Protein AF-A0AB32TSD6-F1 (afdb_monomer_lite)

Organism: Danio rerio (NCBI:txid7955)

Sequence (217 aa):
MPMDNLQPIRIKIWIPSESPALSDWEREKLMSAVGEAVSEVSSLLSVKRVKDRLLLNRDVNKYCKFIWRNSSTLNHMKCGRAHENYRFESCLGVIIPDEHLDGCSVYPNPEHPVPTVLRPRGPGVPDADFLLYVFTHNTEKCRAESSVLAYTAHCQTGSDGRPLAGTMVICRETLKKERYTYQHFVKTVIHELFHVLGFSKELLSNWKDCTVSSQSN

Structure (mmCIF, N/CA/C/O backbone):
data_AF-A0AB32TSD6-F1
#
_entry.id   AF-A0AB32TSD6-F1
#
loop_
_atom_site.group_PDB
_atom_site.id
_atom_site.type_symbol
_atom_site.label_atom_id
_atom_site.label_alt_id
_atom_site.label_comp_id
_atom_site.label_asym_id
_atom_site.label_entity_id
_atom_site.label_seq_id
_atom_site.pdbx_PDB_ins_code
_atom_site.Cartn_x
_atom_site.Cartn_y
_atom_site.Cartn_z
_atom_site.occupancy
_atom_site.B_iso_or_equiv
_atom_site.auth_seq_id
_atom_site.auth_comp_id
_atom_site.auth_asym_id
_atom_site.auth_atom_id
_atom_site.pdbx_PDB_model_num
ATOM 1 N N . MET A 1 1 ? -17.627 11.674 -17.605 1.00 53.69 1 MET A N 1
ATOM 2 C CA . MET A 1 1 ? -17.258 10.241 -17.734 1.00 53.69 1 MET A CA 1
ATOM 3 C C . MET A 1 1 ? -18.499 9.382 -17.524 1.00 53.69 1 MET A C 1
ATOM 5 O O . MET A 1 1 ? -19.230 9.697 -16.592 1.00 53.69 1 MET A O 1
ATOM 9 N N . PRO A 1 2 ? -18.756 8.329 -18.321 1.00 51.56 2 PRO A N 1
ATOM 10 C CA . PRO A 1 2 ? -19.870 7.421 -18.048 1.00 51.56 2 PRO A CA 1
ATOM 11 C C . PRO A 1 2 ? -19.587 6.663 -16.745 1.00 51.56 2 PRO A C 1
ATOM 13 O O . PRO A 1 2 ? -18.499 6.103 -16.586 1.00 51.56 2 PRO A O 1
ATOM 16 N N . MET A 1 3 ? -20.539 6.665 -15.809 1.00 59.25 3 MET A N 1
ATOM 17 C CA . MET A 1 3 ? -20.442 5.932 -14.535 1.00 59.25 3 MET A CA 1
ATOM 18 C C . MET A 1 3 ? -20.688 4.420 -14.685 1.00 59.25 3 MET A C 1
ATOM 20 O O . MET A 1 3 ? -20.597 3.691 -13.701 1.00 59.25 3 MET A O 1
ATOM 24 N N . ASP A 1 4 ? -20.920 3.934 -15.907 1.00 62.34 4 ASP A N 1
ATOM 25 C CA . ASP A 1 4 ? -21.448 2.596 -16.224 1.00 62.34 4 ASP A CA 1
ATOM 26 C C . ASP A 1 4 ? -20.525 1.402 -15.910 1.00 62.34 4 ASP A C 1
ATOM 28 O O . ASP A 1 4 ? -20.792 0.280 -16.330 1.00 62.34 4 ASP A O 1
ATOM 32 N N . ASN A 1 5 ? -19.430 1.593 -15.169 1.00 82.81 5 ASN A N 1
ATOM 33 C CA . ASN A 1 5 ? -18.577 0.482 -14.734 1.00 82.81 5 ASN A CA 1
ATOM 34 C C . ASN A 1 5 ? -17.828 0.751 -13.416 1.00 82.81 5 ASN A C 1
ATOM 36 O O . ASN A 1 5 ? -16.720 0.251 -13.205 1.00 82.81 5 ASN A O 1
ATOM 40 N N . LEU A 1 6 ? -18.381 1.606 -12.552 1.00 91.56 6 LEU A N 1
ATOM 41 C CA . LEU A 1 6 ? -17.846 1.796 -11.206 1.00 91.56 6 LEU A CA 1
ATOM 42 C C . LEU A 1 6 ? -18.440 0.747 -10.263 1.00 91.56 6 LEU A C 1
ATOM 44 O O . LEU A 1 6 ? -19.635 0.471 -10.294 1.00 91.56 6 LEU A O 1
ATOM 48 N N . GLN A 1 7 ? -17.596 0.159 -9.423 1.00 94.81 7 GLN A N 1
ATOM 49 C CA . GLN A 1 7 ? -17.996 -0.836 -8.430 1.00 94.81 7 GLN A CA 1
ATOM 50 C C . GLN A 1 7 ? -17.344 -0.518 -7.080 1.00 94.81 7 GLN A C 1
ATOM 52 O O . GLN A 1 7 ? -16.285 0.111 -7.076 1.00 94.81 7 GLN A O 1
ATOM 57 N N . PRO A 1 8 ? -17.909 -0.976 -5.948 1.00 96.75 8 PRO A N 1
ATOM 58 C CA . PRO A 1 8 ? -17.297 -0.794 -4.634 1.00 96.75 8 PRO A CA 1
ATOM 59 C C . PRO A 1 8 ? -15.828 -1.231 -4.623 1.00 96.75 8 PRO A C 1
ATOM 61 O O . PRO A 1 8 ? -15.502 -2.310 -5.151 1.00 96.75 8 PRO A O 1
ATOM 64 N N . ILE A 1 9 ? -14.966 -0.386 -4.051 1.00 97.56 9 ILE A N 1
ATOM 65 C CA . ILE A 1 9 ? -13.529 -0.646 -3.915 1.00 97.56 9 ILE A CA 1
ATOM 66 C C . ILE A 1 9 ? -13.290 -1.904 -3.082 1.00 97.56 9 ILE A C 1
ATOM 68 O O . ILE A 1 9 ? -13.934 -2.129 -2.061 1.00 97.56 9 ILE A O 1
ATOM 72 N N . ARG A 1 10 ? -12.349 -2.742 -3.517 1.00 98.06 10 ARG A N 1
ATOM 73 C CA . ARG A 1 10 ? -11.896 -3.907 -2.756 1.00 98.06 10 ARG A CA 1
ATOM 74 C C . ARG A 1 10 ? -10.585 -3.571 -2.056 1.00 98.06 10 ARG A C 1
ATOM 76 O O . ARG A 1 10 ? -9.531 -3.517 -2.690 1.00 98.06 10 ARG A O 1
ATOM 83 N N . ILE A 1 11 ? -10.647 -3.357 -0.749 1.00 98.62 11 ILE A N 1
ATOM 84 C CA . ILE A 1 11 ? -9.467 -3.106 0.082 1.00 98.62 11 ILE A CA 1
ATOM 85 C C . ILE A 1 11 ? -9.050 -4.427 0.733 1.00 98.62 11 ILE A C 1
ATOM 87 O O . ILE A 1 11 ? -9.825 -5.030 1.477 1.00 98.62 11 ILE A O 1
ATOM 91 N N . LYS A 1 12 ? -7.832 -4.898 0.451 1.00 98.12 12 LYS A N 1
ATOM 92 C CA . LYS A 1 12 ? -7.271 -6.096 1.093 1.00 98.12 12 LYS A CA 1
ATOM 93 C C . LYS A 1 12 ? -6.326 -5.694 2.215 1.00 98.12 12 LYS A C 1
ATOM 95 O O . LYS A 1 12 ? -5.385 -4.935 2.000 1.00 98.12 12 LYS A O 1
ATOM 100 N N . ILE A 1 13 ? -6.590 -6.228 3.402 1.00 97.50 13 ILE A N 1
ATOM 101 C CA . ILE A 1 13 ? -5.775 -6.023 4.597 1.00 97.50 13 ILE A CA 1
ATOM 102 C C . ILE A 1 13 ? -4.650 -7.056 4.605 1.00 97.50 13 ILE A C 1
ATOM 104 O O . ILE A 1 13 ? -4.893 -8.242 4.377 1.00 97.50 13 ILE A O 1
ATOM 108 N N . TRP A 1 14 ? -3.437 -6.615 4.918 1.00 96.25 14 TRP A N 1
ATOM 109 C CA . TRP A 1 14 ? -2.291 -7.482 5.155 1.00 96.25 14 TRP A CA 1
ATOM 110 C C . TRP A 1 14 ? -1.647 -7.145 6.494 1.00 96.25 14 TRP A C 1
ATOM 112 O O . TRP A 1 14 ? -1.279 -5.996 6.730 1.00 96.25 14 TRP A O 1
ATOM 122 N N . ILE A 1 15 ? -1.487 -8.143 7.362 1.00 93.00 15 ILE A N 1
ATOM 123 C CA . ILE A 1 15 ? -0.741 -7.988 8.613 1.00 93.00 15 ILE A CA 1
ATOM 124 C C . ILE A 1 15 ? 0.642 -8.593 8.393 1.00 93.00 15 ILE A C 1
ATOM 126 O O . ILE A 1 15 ? 0.742 -9.798 8.154 1.00 93.00 15 ILE A O 1
ATOM 130 N N . PRO A 1 16 ? 1.705 -7.782 8.441 1.00 88.44 16 PRO A N 1
ATOM 131 C CA . PRO A 1 16 ? 3.038 -8.257 8.141 1.00 88.44 16 PRO A CA 1
ATOM 132 C C . PRO A 1 16 ? 3.582 -9.111 9.295 1.00 88.44 16 PRO A C 1
ATOM 134 O O . PRO A 1 16 ? 3.247 -8.888 10.463 1.00 88.44 16 PRO A O 1
ATOM 137 N N . SER A 1 17 ? 4.413 -10.100 8.964 1.00 83.25 17 SER A N 1
ATOM 138 C CA . SER A 1 17 ? 4.943 -11.102 9.905 1.00 83.25 17 SER A CA 1
ATOM 139 C C . SER A 1 17 ? 5.818 -10.516 11.011 1.00 83.25 17 SER A C 1
ATOM 141 O O . SER A 1 17 ? 5.901 -11.076 12.098 1.00 83.25 17 SER A O 1
ATOM 143 N N . GLU A 1 18 ? 6.454 -9.379 10.743 1.00 83.12 18 GLU A N 1
ATOM 144 C CA . GLU A 1 18 ? 7.257 -8.612 11.692 1.00 83.12 18 GLU A CA 1
ATOM 145 C C . GLU A 1 18 ? 6.412 -7.889 12.750 1.00 83.12 18 GLU A C 1
ATOM 147 O O . GLU A 1 18 ? 6.965 -7.302 13.681 1.00 83.12 18 GLU A O 1
ATOM 152 N N . SER A 1 19 ? 5.079 -7.920 12.634 1.00 83.06 19 SER A N 1
ATOM 153 C CA . SER A 1 19 ? 4.196 -7.409 13.680 1.00 83.06 19 SER A CA 1
ATOM 154 C C . SER A 1 19 ? 4.436 -8.178 14.985 1.00 83.06 19 SER A C 1
ATOM 156 O O . SER A 1 19 ? 4.353 -9.409 14.992 1.00 83.06 19 SER A O 1
ATOM 158 N N . PRO A 1 20 ? 4.688 -7.483 16.109 1.00 86.12 20 PRO A N 1
ATOM 159 C CA . PRO A 1 20 ? 4.726 -8.085 17.430 1.00 86.12 20 PRO A CA 1
ATOM 160 C C . PRO A 1 20 ? 3.520 -8.987 17.688 1.00 86.12 20 PRO A C 1
ATOM 162 O O . PRO A 1 20 ? 2.392 -8.664 17.313 1.00 86.12 20 PRO A O 1
ATOM 165 N N . ALA A 1 21 ? 3.750 -10.085 18.409 1.00 88.50 21 ALA A N 1
ATOM 166 C CA . ALA A 1 21 ? 2.669 -10.954 18.845 1.00 88.50 21 ALA A CA 1
ATOM 167 C C . ALA A 1 21 ? 1.651 -10.159 19.684 1.00 88.50 21 ALA A C 1
ATOM 169 O O . ALA A 1 21 ? 1.982 -9.565 20.721 1.00 88.50 21 ALA A O 1
ATOM 170 N N . LEU A 1 22 ? 0.413 -10.148 19.197 1.00 90.88 22 LEU A N 1
ATOM 171 C CA . LEU A 1 22 ? -0.746 -9.586 19.877 1.00 90.88 22 LEU A CA 1
ATOM 172 C C . LEU A 1 22 ? -1.399 -10.659 20.743 1.00 90.88 22 LEU A C 1
ATOM 174 O O . LEU A 1 22 ? -1.463 -11.822 20.341 1.00 90.88 22 LEU A O 1
ATOM 178 N N . SER A 1 23 ? -1.908 -10.253 21.903 1.00 93.44 23 SER A N 1
ATOM 179 C CA . SER A 1 23 ? -2.854 -11.067 22.668 1.00 93.44 23 SER A CA 1
ATOM 180 C C . SER A 1 23 ? -4.134 -11.308 21.864 1.00 93.44 23 SER A C 1
ATOM 182 O O . SER A 1 23 ? -4.444 -10.555 20.936 1.00 93.44 23 SER A O 1
ATOM 184 N N . ASP A 1 24 ? -4.910 -12.324 22.242 1.00 93.69 24 ASP A N 1
ATOM 185 C CA . ASP A 1 24 ? -6.179 -12.635 21.573 1.00 93.69 24 ASP A CA 1
ATOM 186 C C . ASP A 1 24 ? -7.140 -11.442 21.595 1.00 93.69 24 ASP A C 1
ATOM 188 O O . ASP A 1 24 ? -7.741 -11.115 20.574 1.00 93.69 24 ASP A O 1
ATOM 192 N N . TRP A 1 25 ? -7.194 -10.721 22.719 1.00 92.12 25 TRP A N 1
ATOM 193 C CA . TRP A 1 25 ? -7.970 -9.488 22.850 1.00 92.12 25 TRP A CA 1
ATOM 194 C C . TRP A 1 25 ? -7.515 -8.401 21.869 1.00 92.12 25 TRP A C 1
ATOM 196 O O . TRP A 1 25 ? -8.331 -7.853 21.128 1.00 92.12 25 TRP A O 1
ATOM 206 N N . GLU A 1 26 ? -6.215 -8.082 21.845 1.00 93.81 26 GLU A N 1
ATOM 207 C CA . GLU A 1 26 ? -5.670 -7.058 20.944 1.00 93.81 26 GLU A CA 1
ATOM 208 C C . GLU A 1 26 ? -5.938 -7.424 19.480 1.00 93.81 26 GLU A C 1
ATOM 210 O O . GLU A 1 26 ? -6.347 -6.569 18.695 1.00 93.81 26 GLU A O 1
ATOM 215 N N . ARG A 1 27 ? -5.759 -8.702 19.121 1.00 93.56 27 ARG A N 1
ATOM 216 C CA . ARG A 1 27 ? -6.014 -9.219 17.774 1.00 93.56 27 ARG A CA 1
ATOM 217 C C . ARG A 1 27 ? -7.491 -9.120 17.402 1.00 93.56 27 ARG A C 1
ATOM 219 O O . ARG A 1 27 ? -7.798 -8.631 16.320 1.00 93.56 27 ARG A O 1
ATOM 226 N N . GLU A 1 28 ? -8.397 -9.556 18.272 1.00 94.12 28 GLU A N 1
ATOM 227 C CA . GLU A 1 28 ? -9.844 -9.497 18.035 1.00 94.12 28 GLU A CA 1
ATOM 228 C C . GLU A 1 28 ? -10.303 -8.051 17.815 1.00 94.12 28 GLU A C 1
ATOM 230 O O . GLU A 1 28 ? -11.005 -7.759 16.843 1.00 94.12 28 GLU A O 1
ATOM 235 N N . LYS A 1 29 ? -9.869 -7.126 18.679 1.00 94.25 29 LYS A N 1
ATOM 236 C CA . LYS A 1 29 ? -10.245 -5.708 18.593 1.00 94.25 29 LYS A CA 1
ATOM 237 C C . LYS A 1 29 ? -9.642 -5.001 17.394 1.00 94.25 29 LYS A C 1
ATOM 239 O O . LYS A 1 29 ? -10.336 -4.197 16.770 1.00 94.25 29 LYS A O 1
ATOM 244 N N . LEU A 1 30 ? -8.401 -5.328 17.044 1.00 95.00 30 LEU A N 1
ATOM 245 C CA . LEU A 1 30 ? -7.773 -4.850 15.821 1.00 95.00 30 LEU A CA 1
ATOM 246 C C . LEU A 1 30 ? -8.555 -5.315 14.589 1.00 95.00 30 LEU A C 1
ATOM 248 O O . LEU A 1 30 ? -8.990 -4.490 13.791 1.00 95.00 30 LEU A O 1
ATOM 252 N N . MET A 1 31 ? -8.759 -6.626 14.450 1.00 95.75 31 MET A N 1
ATOM 253 C CA . MET A 1 31 ? -9.381 -7.206 13.258 1.00 95.75 31 MET A CA 1
ATOM 254 C C . MET A 1 31 ? -10.834 -6.769 13.088 1.00 95.75 31 MET A C 1
ATOM 256 O O . MET A 1 31 ? -11.240 -6.468 11.968 1.00 95.75 31 MET A O 1
ATOM 260 N N . SER A 1 32 ? -11.596 -6.688 14.181 1.00 96.88 32 SER A N 1
ATOM 261 C CA . SER A 1 32 ? -12.999 -6.262 14.134 1.00 96.88 32 SER A CA 1
ATOM 262 C C . SER A 1 32 ? -13.120 -4.809 13.677 1.00 96.88 32 SER A C 1
ATOM 264 O O . SER A 1 32 ? -13.824 -4.525 12.713 1.00 96.88 32 SER A O 1
ATOM 266 N N . ALA A 1 33 ? -12.367 -3.897 14.299 1.00 97.38 33 ALA A N 1
ATOM 267 C CA . ALA A 1 33 ? -12.465 -2.478 13.977 1.00 97.38 33 ALA A CA 1
ATOM 268 C C . ALA A 1 33 ? -11.895 -2.137 12.593 1.00 97.38 33 ALA A C 1
ATOM 270 O O . ALA A 1 33 ? -12.474 -1.321 11.879 1.00 97.38 33 ALA A O 1
ATOM 271 N N . VAL A 1 34 ? -10.785 -2.767 12.187 1.00 97.94 34 VAL A N 1
ATOM 272 C CA . VAL A 1 34 ? -10.233 -2.578 10.836 1.00 97.94 34 VAL A CA 1
ATOM 273 C C . VAL A 1 34 ? -11.171 -3.162 9.783 1.00 97.94 34 VAL A C 1
ATOM 275 O O . VAL A 1 34 ? -11.374 -2.538 8.745 1.00 97.94 34 VAL A O 1
ATOM 278 N N . GLY A 1 35 ? -11.777 -4.322 10.051 1.00 98.31 35 GLY A N 1
ATOM 279 C CA . GLY A 1 35 ? -12.780 -4.922 9.174 1.00 98.31 35 GLY A CA 1
ATOM 280 C C . GLY A 1 35 ? -14.010 -4.030 8.988 1.00 98.31 35 GLY A C 1
ATOM 281 O O . GLY A 1 35 ? -14.424 -3.806 7.851 1.00 98.31 35 GLY A O 1
ATOM 282 N N . GLU A 1 36 ? -14.549 -3.472 10.076 1.00 98.56 36 GLU A N 1
ATOM 283 C CA . GLU A 1 36 ? -15.675 -2.528 10.041 1.00 98.56 36 GLU A CA 1
ATOM 284 C C . GLU A 1 36 ? -15.322 -1.264 9.253 1.00 98.56 36 GLU A C 1
ATOM 286 O O . GLU A 1 36 ? -16.010 -0.933 8.290 1.00 98.56 36 GLU A O 1
ATOM 291 N N . ALA A 1 37 ? -14.193 -0.624 9.571 1.00 98.56 37 ALA A N 1
ATOM 292 C CA . ALA A 1 37 ? -13.726 0.571 8.871 1.00 98.56 37 ALA A CA 1
ATOM 293 C C . ALA A 1 37 ? -13.533 0.337 7.364 1.00 98.56 37 ALA A C 1
ATOM 295 O O . ALA A 1 37 ? -13.955 1.150 6.539 1.00 98.56 37 ALA A O 1
ATOM 296 N N . VAL A 1 38 ? -12.915 -0.788 6.988 1.00 98.56 38 VAL A N 1
ATOM 297 C CA . VAL A 1 38 ? -12.741 -1.167 5.581 1.00 98.56 38 VAL A CA 1
ATOM 298 C C . VAL A 1 38 ? -14.088 -1.405 4.908 1.00 98.56 38 VAL A C 1
ATOM 300 O O . VAL A 1 38 ? -14.271 -0.959 3.776 1.00 98.56 38 VAL A O 1
ATOM 303 N N . SER A 1 39 ? -15.033 -2.067 5.577 1.00 98.44 39 SER A N 1
ATOM 304 C CA . SER A 1 39 ? -16.380 -2.294 5.047 1.00 98.44 39 SER A CA 1
ATOM 305 C C . SER A 1 39 ? -17.122 -0.977 4.807 1.00 98.44 39 SER A C 1
ATOM 307 O O . SER A 1 39 ? -17.671 -0.773 3.723 1.00 98.44 39 SER A O 1
ATOM 309 N N . GLU A 1 40 ? -17.095 -0.060 5.778 1.00 98.38 40 GLU A N 1
ATOM 310 C CA . GLU A 1 40 ? -17.718 1.260 5.658 1.00 98.38 40 GLU A CA 1
ATOM 311 C C . GLU A 1 40 ? -17.124 2.045 4.489 1.00 98.38 40 GLU A C 1
ATOM 313 O O . GLU A 1 40 ? -17.850 2.432 3.574 1.00 98.38 40 GLU A O 1
ATOM 318 N N . VAL A 1 41 ? -15.799 2.208 4.440 1.00 98.38 41 VAL A N 1
ATOM 319 C CA . VAL A 1 41 ? -15.137 2.954 3.358 1.00 98.38 41 VAL A CA 1
ATOM 320 C C . VAL A 1 41 ? -15.360 2.294 1.995 1.00 98.38 41 VAL A C 1
ATOM 322 O O . VAL A 1 41 ? -15.593 2.991 1.005 1.00 98.38 41 VAL A O 1
ATOM 325 N N . SER A 1 42 ? -15.365 0.959 1.934 1.00 98.12 42 SER A N 1
ATOM 326 C CA . SER A 1 42 ? -15.629 0.230 0.688 1.00 98.12 42 SER A CA 1
ATOM 327 C C . SER A 1 42 ? -17.043 0.467 0.156 1.00 98.12 42 SER A C 1
ATOM 329 O O . SER A 1 42 ? -17.240 0.487 -1.057 1.00 98.12 42 SER A O 1
ATOM 331 N N . SER A 1 43 ? -18.019 0.693 1.043 1.00 97.31 43 SER A N 1
ATOM 332 C CA . SER A 1 43 ? -19.394 1.041 0.661 1.00 97.31 43 SER A CA 1
ATOM 333 C C . SER A 1 43 ? -19.541 2.477 0.142 1.00 97.31 43 SER A C 1
ATOM 335 O O . SER A 1 43 ? -20.441 2.755 -0.649 1.00 97.31 43 SER A O 1
ATOM 337 N N . LEU A 1 44 ? -18.641 3.379 0.548 1.00 96.69 44 LEU A N 1
ATOM 338 C CA . LEU A 1 44 ? -18.677 4.798 0.185 1.00 96.69 44 LEU A CA 1
ATOM 339 C C . LEU A 1 44 ? -17.985 5.092 -1.151 1.00 96.69 44 LEU A C 1
ATOM 341 O O . LEU A 1 44 ? -18.348 6.047 -1.837 1.00 96.69 44 LEU A O 1
ATOM 345 N N . LEU A 1 45 ? -16.971 4.304 -1.520 1.00 95.00 45 LEU A N 1
ATOM 346 C CA . LEU A 1 45 ? -16.106 4.592 -2.663 1.00 95.00 45 LEU A CA 1
ATOM 347 C C . LEU A 1 45 ? -16.295 3.578 -3.791 1.00 95.00 45 LEU A C 1
ATOM 349 O O . LEU A 1 45 ? -16.035 2.385 -3.639 1.00 95.00 45 LEU A O 1
ATOM 353 N N . SER A 1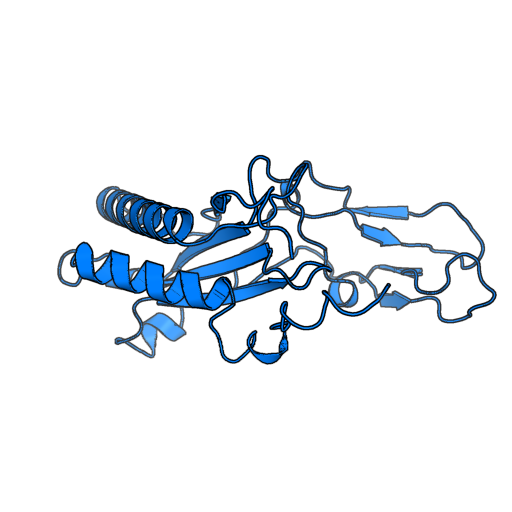 46 ? -16.675 4.078 -4.968 1.00 94.31 46 SER A N 1
ATOM 354 C CA . SER A 1 46 ? -16.768 3.277 -6.190 1.00 94.31 46 SER A CA 1
ATOM 355 C C . SER A 1 46 ? -15.607 3.565 -7.141 1.00 94.31 46 SER A C 1
ATOM 357 O O . SER A 1 46 ? -15.202 4.709 -7.346 1.00 94.31 46 SER A O 1
ATOM 359 N N . VAL A 1 47 ? -15.054 2.511 -7.733 1.00 93.19 47 VAL A N 1
ATOM 360 C CA . VAL A 1 47 ? -13.822 2.539 -8.521 1.00 93.19 47 VAL A CA 1
ATOM 361 C C . VAL A 1 47 ? -13.965 1.745 -9.812 1.00 93.19 47 VAL A C 1
ATOM 363 O O . VAL A 1 47 ? -14.777 0.827 -9.913 1.00 93.19 47 VAL A O 1
ATOM 366 N N . LYS A 1 48 ? -13.118 2.059 -10.797 1.00 91.69 48 LYS A N 1
ATOM 367 C CA . LYS A 1 48 ? -12.838 1.123 -11.887 1.00 91.69 48 LYS A CA 1
ATOM 368 C C . LYS A 1 48 ? -11.947 0.035 -11.307 1.00 91.69 48 LYS A C 1
ATOM 370 O O . LYS A 1 48 ? -10.803 0.323 -10.959 1.00 91.69 48 LYS A O 1
ATOM 375 N N . ARG A 1 49 ? -12.491 -1.169 -11.152 1.00 93.56 49 ARG A N 1
ATOM 376 C CA . ARG A 1 49 ? -11.758 -2.274 -10.534 1.00 93.56 49 ARG A CA 1
ATOM 377 C C . ARG A 1 49 ? -10.526 -2.663 -11.339 1.00 93.56 49 ARG A C 1
ATOM 379 O O . ARG A 1 49 ? -10.523 -2.614 -12.571 1.00 93.56 49 ARG A O 1
ATOM 386 N N . VAL A 1 50 ? -9.505 -3.109 -10.620 1.00 92.88 50 VAL A N 1
ATOM 387 C CA . VAL A 1 50 ? -8.363 -3.820 -11.190 1.00 92.88 50 VAL A CA 1
ATOM 388 C C . VAL A 1 50 ? -8.893 -5.097 -11.845 1.00 92.88 50 VAL A C 1
ATOM 390 O O . VAL A 1 50 ? -9.589 -5.884 -11.198 1.00 92.88 50 VAL A O 1
ATOM 393 N N . LYS A 1 51 ? -8.615 -5.260 -13.146 1.00 86.56 51 LYS A N 1
ATOM 394 C CA . LYS A 1 51 ? -9.150 -6.364 -13.963 1.00 86.56 51 LYS A CA 1
ATOM 395 C C . LYS A 1 51 ? -8.559 -7.722 -13.587 1.00 86.56 51 LYS A C 1
ATOM 397 O O . LYS A 1 51 ? -9.296 -8.698 -13.538 1.00 86.56 51 LYS A O 1
ATOM 402 N N . ASP A 1 52 ? -7.258 -7.756 -13.313 1.00 89.12 52 ASP A N 1
ATOM 403 C CA . ASP A 1 52 ? -6.527 -8.978 -12.985 1.00 89.12 52 ASP A CA 1
ATOM 404 C C . ASP A 1 52 ? -6.185 -9.010 -11.488 1.00 89.12 52 ASP A C 1
ATOM 406 O O . ASP A 1 52 ? -7.036 -8.812 -10.620 1.00 89.12 52 ASP A O 1
ATOM 410 N N . ARG A 1 53 ? -4.913 -9.252 -11.176 1.00 96.25 53 ARG A N 1
ATOM 411 C CA . ARG A 1 53 ? -4.365 -9.235 -9.828 1.00 96.25 53 ARG A CA 1
ATOM 412 C C . ARG A 1 53 ? -3.587 -7.950 -9.618 1.00 96.25 53 ARG A C 1
ATOM 414 O O . ARG A 1 53 ? -2.802 -7.550 -10.479 1.00 96.25 53 ARG A O 1
ATOM 421 N N . LEU A 1 54 ? -3.791 -7.322 -8.468 1.00 97.50 54 LEU A N 1
ATOM 422 C CA . LEU A 1 54 ? -3.067 -6.118 -8.101 1.00 97.50 54 LEU A CA 1
ATOM 423 C C . LEU A 1 54 ? -1.607 -6.464 -7.806 1.00 97.50 54 LEU A C 1
ATOM 425 O O . LEU A 1 54 ? -1.316 -7.343 -6.993 1.00 97.50 54 LEU A O 1
ATOM 429 N N . LEU A 1 55 ? -0.702 -5.757 -8.475 1.00 97.50 55 LEU A N 1
ATOM 430 C CA . LEU A 1 55 ? 0.738 -5.830 -8.274 1.00 97.50 55 LEU A CA 1
ATOM 431 C C . LEU A 1 55 ? 1.278 -4.428 -8.032 1.00 97.50 55 LEU A C 1
ATOM 433 O O . LEU A 1 55 ? 0.859 -3.465 -8.674 1.00 97.50 55 LEU A O 1
ATOM 437 N N . LEU A 1 56 ? 2.215 -4.337 -7.101 1.00 97.94 56 LEU A N 1
ATOM 438 C CA . LEU A 1 56 ? 2.946 -3.126 -6.781 1.00 97.94 56 LEU A CA 1
ATOM 439 C C . LEU A 1 56 ? 4.281 -3.135 -7.525 1.00 97.94 56 LEU A C 1
ATOM 441 O O . LEU A 1 56 ? 4.960 -4.153 -7.612 1.00 97.94 56 LEU A O 1
ATOM 445 N N . ASN A 1 57 ? 4.692 -1.991 -8.049 1.00 97.00 57 ASN A N 1
ATOM 446 C CA . ASN A 1 57 ? 5.988 -1.850 -8.698 1.00 97.00 57 ASN A CA 1
ATOM 447 C C . ASN A 1 57 ? 7.126 -1.857 -7.673 1.00 97.00 57 ASN A C 1
ATOM 449 O O . ASN A 1 57 ? 6.972 -1.353 -6.557 1.00 97.00 57 ASN A O 1
ATOM 453 N N . ARG A 1 58 ? 8.285 -2.369 -8.093 1.00 97.19 58 ARG A N 1
ATOM 454 C CA . ARG A 1 58 ? 9.563 -2.189 -7.392 1.00 97.19 58 ARG A CA 1
ATOM 455 C C . ARG A 1 58 ? 10.144 -0.818 -7.715 1.00 97.19 58 ARG A C 1
ATOM 457 O O . ARG A 1 58 ? 10.014 -0.341 -8.843 1.00 97.19 58 ARG A O 1
ATOM 464 N N . ASP A 1 59 ? 10.813 -0.198 -6.752 1.00 95.00 59 ASP A N 1
ATOM 465 C CA . ASP A 1 59 ? 11.389 1.131 -6.944 1.00 95.00 59 ASP A CA 1
ATOM 466 C C . ASP A 1 59 ? 12.689 1.032 -7.750 1.00 95.00 59 ASP A C 1
ATOM 468 O O . ASP A 1 59 ? 13.715 0.535 -7.268 1.00 95.00 59 ASP A O 1
ATOM 472 N N . VAL A 1 60 ? 12.656 1.530 -8.989 1.00 94.75 60 VAL A N 1
ATOM 473 C CA . VAL A 1 60 ? 13.818 1.544 -9.888 1.00 94.75 60 VAL A CA 1
ATOM 474 C C . VAL A 1 60 ? 15.015 2.261 -9.279 1.00 94.75 60 VAL A C 1
ATOM 476 O O . VAL A 1 60 ? 16.144 1.838 -9.509 1.00 94.75 60 VAL A O 1
ATOM 479 N N . ASN A 1 61 ? 14.798 3.276 -8.443 1.00 94.19 61 ASN A N 1
ATOM 480 C CA . ASN A 1 61 ? 15.887 4.004 -7.801 1.00 94.19 61 ASN A CA 1
ATOM 481 C C . ASN A 1 61 ? 16.557 3.183 -6.693 1.00 94.19 61 ASN A C 1
ATOM 483 O O . ASN A 1 61 ? 17.718 3.424 -6.373 1.00 94.19 61 ASN A O 1
ATOM 487 N N . LYS A 1 62 ? 15.859 2.189 -6.126 1.00 95.25 62 LYS A N 1
ATOM 488 C CA . LYS A 1 62 ? 16.433 1.268 -5.136 1.00 95.25 62 LYS A CA 1
ATOM 489 C C . LYS A 1 62 ? 17.164 0.102 -5.785 1.00 95.25 62 LYS A C 1
ATOM 491 O O . LYS A 1 62 ? 18.239 -0.272 -5.317 1.00 95.25 62 LYS A O 1
ATOM 496 N N . TYR A 1 63 ? 16.585 -0.513 -6.821 1.00 96.31 63 TYR A N 1
ATOM 497 C CA . TYR A 1 63 ? 17.169 -1.723 -7.409 1.00 96.31 63 TYR A CA 1
ATOM 498 C C . TYR A 1 63 ? 18.152 -1.449 -8.546 1.00 96.31 63 TYR A C 1
ATOM 500 O O . TYR A 1 63 ? 18.959 -2.327 -8.857 1.00 96.31 63 TYR A O 1
ATOM 508 N N . CYS A 1 64 ? 18.104 -0.277 -9.182 1.00 96.94 64 CYS A N 1
ATOM 509 C CA . CYS A 1 64 ? 18.929 0.031 -10.341 1.00 96.94 64 CYS A CA 1
ATOM 510 C C . CYS A 1 64 ? 20.101 0.956 -10.005 1.00 96.94 64 CYS A C 1
ATOM 512 O O . CYS A 1 64 ? 19.918 2.081 -9.559 1.00 96.94 64 CYS A O 1
ATOM 514 N N . LYS A 1 65 ? 21.323 0.507 -10.300 1.00 96.00 65 LYS A N 1
ATOM 515 C CA . LYS A 1 65 ? 22.555 1.293 -10.131 1.00 96.00 65 LYS A CA 1
ATOM 516 C C . LYS A 1 65 ? 22.825 2.227 -11.311 1.00 96.00 65 LYS A C 1
ATOM 518 O O . LYS A 1 65 ? 23.435 3.275 -11.140 1.00 96.00 65 LYS A O 1
ATOM 523 N N . PHE A 1 66 ? 22.430 1.826 -12.517 1.00 94.44 66 PHE A N 1
ATOM 524 C CA . PHE A 1 66 ? 22.705 2.576 -13.742 1.00 94.44 66 PHE A CA 1
ATOM 525 C C . PHE A 1 66 ? 21.639 2.305 -14.803 1.00 94.44 66 PHE A C 1
ATOM 527 O O . PHE A 1 66 ? 21.278 1.151 -15.024 1.00 94.44 66 PHE A O 1
ATOM 534 N N . ILE A 1 67 ? 21.190 3.358 -15.488 1.00 95.69 67 ILE A N 1
ATOM 535 C CA . ILE A 1 67 ? 20.196 3.314 -16.569 1.00 95.69 67 ILE A CA 1
ATOM 536 C C . ILE A 1 67 ? 20.877 3.681 -17.890 1.00 95.69 67 ILE A C 1
ATOM 538 O O . ILE A 1 67 ? 21.610 4.669 -17.948 1.00 95.69 67 ILE A O 1
ATOM 542 N N . TRP A 1 68 ? 20.592 2.942 -18.963 1.00 95.94 68 TRP A N 1
ATOM 543 C CA . TRP A 1 68 ? 21.062 3.283 -20.308 1.00 95.94 68 TRP A CA 1
ATOM 544 C C . TRP A 1 68 ? 20.390 4.565 -20.818 1.00 95.94 68 TRP A C 1
ATOM 546 O O . TRP A 1 68 ? 19.171 4.620 -20.963 1.00 95.94 68 TRP A O 1
ATOM 556 N N . ARG A 1 69 ? 21.180 5.608 -21.101 1.00 95.50 69 ARG A N 1
ATOM 557 C CA . ARG A 1 69 ? 20.673 6.933 -21.521 1.00 95.50 69 ARG A CA 1
ATOM 558 C C . ARG A 1 69 ? 20.801 7.227 -23.014 1.00 95.50 69 ARG A C 1
ATOM 560 O O . ARG A 1 69 ? 20.241 8.209 -23.477 1.00 95.50 69 ARG A O 1
ATOM 567 N N . ASN A 1 70 ? 21.532 6.407 -23.764 1.00 95.12 70 ASN A N 1
ATOM 568 C CA . ASN A 1 70 ? 21.675 6.604 -25.201 1.00 95.12 70 ASN A CA 1
ATOM 569 C C . ASN A 1 70 ? 20.395 6.143 -25.916 1.00 95.12 70 ASN A C 1
ATOM 571 O O . ASN A 1 70 ? 20.080 4.951 -25.915 1.00 95.12 70 ASN A O 1
ATOM 575 N N . SER A 1 71 ? 19.683 7.092 -26.525 1.00 96.19 71 SER A N 1
ATOM 576 C CA . SER A 1 71 ? 18.416 6.878 -27.231 1.00 96.19 71 SER A CA 1
ATOM 577 C C . SER A 1 71 ? 18.525 5.979 -28.457 1.00 96.19 71 SER A C 1
ATOM 579 O O . SER A 1 71 ? 17.514 5.440 -28.892 1.00 96.19 71 SER A O 1
ATOM 581 N N . SER A 1 72 ? 19.728 5.809 -29.009 1.00 96.06 72 SER A N 1
ATOM 582 C CA . SER A 1 72 ? 19.971 4.946 -30.167 1.00 96.06 72 SER A CA 1
ATOM 583 C C . SER A 1 72 ? 20.118 3.465 -29.799 1.00 96.06 72 SER A C 1
ATOM 585 O O . SER A 1 72 ? 20.155 2.634 -30.698 1.00 96.06 72 SER A O 1
ATOM 587 N N . THR A 1 73 ? 20.225 3.134 -28.506 1.00 94.44 73 THR A N 1
ATOM 588 C CA . THR A 1 73 ? 20.437 1.754 -28.032 1.00 94.44 73 THR A CA 1
ATOM 589 C C . THR A 1 73 ? 19.114 1.034 -27.802 1.00 94.44 73 THR A C 1
ATOM 591 O O . THR A 1 73 ? 18.148 1.641 -27.326 1.00 94.44 73 THR A O 1
ATOM 594 N N . LEU A 1 74 ? 19.072 -0.278 -28.055 1.00 95.69 74 LEU A N 1
ATOM 595 C CA . LEU A 1 74 ? 17.868 -1.094 -27.836 1.00 95.69 74 LEU A CA 1
ATOM 596 C C . LEU A 1 74 ? 17.324 -0.998 -26.397 1.00 95.69 74 LEU A C 1
ATOM 598 O O . LEU A 1 74 ? 16.114 -1.060 -26.161 1.00 95.69 74 LEU A O 1
ATOM 602 N N . ASN A 1 75 ? 18.216 -0.865 -25.417 1.00 96.00 75 ASN A N 1
ATOM 603 C CA . ASN A 1 75 ? 17.868 -0.841 -24.000 1.00 96.00 75 ASN A CA 1
ATOM 604 C C . ASN A 1 75 ? 17.801 0.568 -23.400 1.00 96.00 75 ASN A C 1
ATOM 606 O O . ASN A 1 75 ? 17.912 0.706 -22.181 1.00 96.00 75 ASN A O 1
ATOM 610 N N . HIS A 1 76 ? 17.569 1.599 -24.217 1.00 96.06 76 HIS A N 1
ATOM 611 C CA . HIS A 1 76 ? 17.312 2.961 -23.749 1.00 96.06 76 HIS A CA 1
ATOM 612 C C . HIS A 1 76 ? 16.263 3.000 -22.618 1.00 96.06 76 HIS A C 1
ATOM 614 O O . HIS A 1 76 ? 15.219 2.353 -22.689 1.00 96.06 76 HIS A O 1
ATOM 620 N N . MET A 1 77 ? 16.562 3.750 -21.552 1.00 95.31 77 MET A N 1
ATOM 621 C CA . MET A 1 77 ? 15.770 3.885 -20.319 1.00 95.31 77 MET A CA 1
ATOM 622 C C . MET A 1 77 ? 15.588 2.605 -19.495 1.00 95.31 77 MET A C 1
ATOM 624 O O . MET A 1 77 ? 14.896 2.625 -18.476 1.00 95.31 77 MET A O 1
ATOM 628 N N . LYS A 1 78 ? 16.257 1.505 -19.855 1.00 95.69 78 LYS A N 1
ATOM 629 C CA . LYS A 1 78 ? 16.251 0.279 -19.057 1.00 95.69 78 LYS A CA 1
ATOM 630 C C . LYS A 1 78 ? 17.410 0.248 -18.070 1.00 95.69 78 LYS A C 1
ATOM 632 O O . LYS A 1 78 ? 18.473 0.838 -18.285 1.00 95.69 78 LYS A O 1
ATOM 637 N N . CYS A 1 79 ? 17.208 -0.483 -16.978 1.00 96.75 79 CYS A N 1
ATOM 638 C CA . CYS A 1 79 ? 18.244 -0.677 -15.979 1.00 96.75 79 CYS A CA 1
ATOM 639 C C . CYS A 1 79 ? 19.388 -1.523 -16.543 1.00 96.75 79 CYS A C 1
ATOM 641 O O . CYS A 1 79 ? 19.165 -2.670 -16.908 1.00 96.75 79 CYS A O 1
ATOM 643 N N . GLY A 1 80 ? 20.607 -0.994 -16.593 1.00 96.25 80 GLY A N 1
ATOM 644 C CA . GLY A 1 80 ? 21.782 -1.716 -17.079 1.00 96.25 80 GLY A CA 1
ATOM 645 C C . GLY A 1 80 ? 22.467 -2.573 -16.016 1.00 96.25 80 GLY A C 1
ATOM 646 O O . GLY A 1 80 ? 23.045 -3.612 -16.326 1.00 96.25 80 GLY A O 1
ATOM 647 N N . ARG A 1 81 ? 22.397 -2.163 -14.744 1.00 95.56 81 ARG A N 1
ATOM 648 C CA . ARG A 1 81 ? 23.069 -2.860 -13.639 1.00 95.56 81 ARG A CA 1
ATOM 649 C C . ARG A 1 81 ? 22.274 -2.760 -12.346 1.00 95.56 81 ARG A C 1
ATOM 651 O O . ARG A 1 81 ? 21.803 -1.680 -11.997 1.00 95.56 81 ARG A O 1
ATOM 658 N N . ALA A 1 82 ? 22.188 -3.870 -11.620 1.00 95.94 82 ALA A N 1
ATOM 659 C CA . ALA A 1 82 ? 21.519 -3.925 -10.327 1.00 95.94 82 ALA A CA 1
ATOM 660 C C . ALA A 1 82 ? 22.337 -3.208 -9.242 1.00 95.94 82 ALA A C 1
ATOM 662 O O . ALA A 1 82 ? 23.569 -3.166 -9.292 1.00 95.94 82 ALA A O 1
ATOM 663 N N . HIS A 1 83 ? 21.647 -2.672 -8.243 1.00 95.94 83 HIS A N 1
ATOM 664 C CA . HIS A 1 83 ? 22.248 -2.198 -7.008 1.00 95.94 83 HIS A CA 1
ATOM 665 C C . HIS A 1 83 ? 22.510 -3.387 -6.073 1.00 95.94 83 HIS A C 1
ATOM 667 O O . HIS A 1 83 ? 21.595 -4.137 -5.733 1.00 95.94 83 HIS A O 1
ATOM 673 N N . GLU A 1 84 ? 23.755 -3.558 -5.626 1.00 92.81 84 GLU A N 1
ATOM 674 C CA . GLU A 1 84 ? 24.191 -4.730 -4.844 1.00 92.81 84 GLU A CA 1
ATOM 675 C C . GLU A 1 84 ? 23.489 -4.854 -3.485 1.00 92.81 84 GLU A C 1
ATOM 677 O O . GLU A 1 84 ? 23.373 -5.956 -2.950 1.00 92.81 84 GLU A O 1
ATOM 682 N N . ASN A 1 85 ? 22.962 -3.747 -2.950 1.00 92.69 85 ASN A N 1
ATOM 683 C CA . ASN A 1 85 ? 22.247 -3.702 -1.668 1.00 92.69 85 ASN A CA 1
ATOM 684 C C . ASN A 1 85 ? 20.720 -3.792 -1.801 1.00 92.69 85 ASN A C 1
ATOM 686 O O . ASN A 1 85 ? 20.023 -3.664 -0.800 1.00 92.69 85 ASN A O 1
ATOM 690 N N . TYR A 1 86 ? 20.178 -4.008 -3.002 1.00 95.44 86 TYR A N 1
ATOM 691 C CA . TYR A 1 86 ? 18.738 -4.210 -3.146 1.00 95.44 86 TYR A CA 1
ATOM 692 C C . TYR A 1 86 ? 18.314 -5.528 -2.485 1.00 95.44 86 TYR A C 1
ATOM 694 O O . TYR A 1 86 ? 18.877 -6.590 -2.776 1.00 95.44 86 TYR A O 1
ATOM 702 N N . ARG A 1 87 ? 17.356 -5.468 -1.555 1.00 93.69 87 ARG A N 1
ATOM 703 C CA . ARG A 1 87 ? 16.901 -6.636 -0.781 1.00 93.69 87 ARG A CA 1
ATOM 704 C C . ARG A 1 87 ? 15.397 -6.832 -0.888 1.00 93.69 87 ARG A C 1
ATOM 706 O O . ARG A 1 87 ? 14.979 -7.897 -1.329 1.00 93.69 87 ARG A O 1
ATOM 713 N N . PHE A 1 88 ? 14.633 -5.808 -0.532 1.00 95.06 88 PHE A N 1
ATOM 714 C CA . PHE A 1 88 ? 13.177 -5.831 -0.450 1.00 95.06 88 PHE A CA 1
ATOM 715 C C . PHE A 1 88 ? 12.604 -4.435 -0.708 1.00 95.06 88 PHE A C 1
ATOM 717 O O . PHE A 1 88 ? 13.319 -3.433 -0.610 1.00 95.06 88 PHE A O 1
ATOM 724 N N . GLU A 1 89 ? 11.307 -4.372 -1.002 1.00 96.88 89 GLU A N 1
ATOM 725 C CA . GLU A 1 89 ? 10.554 -3.125 -0.905 1.00 96.88 89 GLU A CA 1
ATOM 726 C C . GLU A 1 89 ? 9.990 -2.959 0.499 1.00 96.88 89 GLU A C 1
ATOM 728 O O . GLU A 1 89 ? 9.622 -3.928 1.162 1.00 96.88 89 GLU A O 1
ATOM 733 N N . SER A 1 90 ? 9.919 -1.715 0.953 1.00 95.94 90 SER A N 1
ATOM 734 C CA . SER A 1 90 ? 9.322 -1.387 2.236 1.00 95.94 90 SER A CA 1
ATOM 735 C C . SER A 1 90 ? 8.606 -0.049 2.191 1.00 95.94 90 SER A C 1
ATOM 737 O O . SER A 1 90 ? 8.958 0.838 1.405 1.00 95.94 90 SER A O 1
ATOM 739 N N . CYS A 1 91 ? 7.599 0.080 3.049 1.00 95.75 91 CYS A N 1
ATOM 740 C CA . CYS A 1 91 ? 6.809 1.287 3.225 1.00 95.75 91 CYS A CA 1
ATOM 741 C C . CYS A 1 91 ? 6.467 1.460 4.706 1.00 95.75 91 CYS A C 1
ATOM 743 O O . CYS A 1 91 ? 5.824 0.600 5.308 1.00 95.75 91 CYS A O 1
ATOM 745 N N . LEU A 1 92 ? 6.927 2.567 5.296 1.00 93.56 92 LEU A N 1
ATOM 746 C CA . LEU A 1 92 ? 6.759 2.879 6.722 1.00 93.56 92 LEU A CA 1
ATOM 747 C C . LEU A 1 92 ? 7.226 1.744 7.657 1.00 93.56 92 LEU A C 1
ATOM 749 O O . LEU A 1 92 ? 6.580 1.422 8.649 1.00 93.56 92 LEU A O 1
ATOM 753 N N . GLY A 1 93 ? 8.358 1.120 7.317 1.00 88.81 93 GLY A N 1
ATOM 754 C CA . GLY A 1 93 ? 8.964 0.035 8.096 1.00 88.81 93 GLY A CA 1
ATOM 755 C C . GLY A 1 93 ? 8.384 -1.358 7.838 1.00 88.81 93 GLY A C 1
ATOM 756 O O . GLY A 1 93 ? 8.992 -2.327 8.274 1.00 88.81 93 GLY A O 1
ATOM 757 N N . VAL A 1 94 ? 7.280 -1.470 7.094 1.00 93.69 94 VAL A N 1
ATOM 758 C CA . VAL A 1 94 ? 6.710 -2.761 6.685 1.00 93.69 94 VAL A CA 1
ATOM 759 C C . VAL A 1 94 ? 7.398 -3.260 5.426 1.00 93.69 94 VAL A C 1
ATOM 761 O O . VAL A 1 94 ? 7.512 -2.508 4.455 1.00 93.69 94 VAL A O 1
ATOM 764 N N . ILE A 1 95 ? 7.828 -4.520 5.431 1.00 95.81 95 ILE A N 1
ATOM 765 C CA . ILE A 1 95 ? 8.349 -5.204 4.249 1.00 95.81 95 ILE A CA 1
ATOM 766 C C . ILE A 1 95 ? 7.169 -5.632 3.376 1.00 95.81 95 ILE A C 1
ATOM 768 O O . ILE A 1 95 ? 6.243 -6.306 3.825 1.00 95.81 95 ILE A O 1
ATOM 772 N N . ILE A 1 96 ? 7.202 -5.237 2.105 1.00 97.06 96 ILE A N 1
ATOM 773 C CA . ILE A 1 96 ? 6.185 -5.632 1.131 1.00 97.06 96 ILE A CA 1
ATOM 774 C C . ILE A 1 96 ? 6.535 -7.039 0.620 1.00 97.06 96 ILE A C 1
ATOM 776 O O . ILE A 1 96 ? 7.649 -7.216 0.118 1.00 97.06 96 ILE A O 1
ATOM 780 N N . PRO A 1 97 ? 5.619 -8.023 0.711 1.00 97.12 97 PRO A N 1
ATOM 781 C CA . PRO A 1 97 ? 5.867 -9.375 0.216 1.00 97.12 97 PRO A CA 1
ATOM 782 C C . PRO A 1 97 ? 6.219 -9.386 -1.274 1.00 97.12 97 PRO A C 1
ATOM 784 O O . PRO A 1 97 ? 5.585 -8.691 -2.075 1.00 97.12 97 PRO A O 1
ATOM 787 N N . ASP A 1 98 ? 7.194 -10.211 -1.663 1.00 97.31 98 ASP A N 1
ATOM 788 C CA . ASP A 1 98 ? 7.587 -10.371 -3.069 1.00 97.31 98 ASP A CA 1
ATOM 789 C C . ASP A 1 98 ? 6.415 -10.880 -3.924 1.00 97.31 98 ASP A C 1
ATOM 791 O O . ASP A 1 98 ? 6.333 -10.574 -5.114 1.00 97.31 98 ASP A O 1
ATOM 795 N N . GLU A 1 99 ? 5.449 -11.569 -3.314 1.00 97.62 99 GLU A N 1
ATOM 796 C CA . GLU A 1 99 ? 4.236 -12.029 -3.973 1.00 97.62 99 GLU A CA 1
ATOM 797 C C . GLU A 1 99 ? 3.332 -10.890 -4.452 1.00 97.62 99 GLU A C 1
ATOM 799 O O . GLU A 1 99 ? 2.576 -11.061 -5.411 1.00 97.62 99 GLU A O 1
ATOM 804 N N . HIS A 1 100 ? 3.409 -9.732 -3.792 1.00 98.12 100 HIS A N 1
ATOM 805 C CA . HIS A 1 100 ? 2.641 -8.534 -4.124 1.00 98.12 100 HIS A CA 1
ATOM 806 C C . HIS A 1 100 ? 3.374 -7.637 -5.128 1.00 98.12 100 HIS A C 1
ATOM 808 O O . HIS A 1 100 ? 2.800 -6.644 -5.579 1.00 98.12 100 HIS A O 1
ATOM 814 N N . LEU A 1 101 ? 4.629 -7.951 -5.465 1.00 98.31 101 LEU A N 1
ATOM 815 C CA . LEU A 1 101 ? 5.505 -7.097 -6.260 1.00 98.31 101 LEU A CA 1
ATOM 816 C C . LEU A 1 101 ? 5.644 -7.582 -7.701 1.00 98.31 101 LEU A C 1
ATOM 818 O O . LEU A 1 101 ? 5.728 -8.778 -7.988 1.00 98.31 101 LEU A O 1
ATOM 822 N N . ASP A 1 102 ? 5.739 -6.631 -8.624 1.00 97.38 102 ASP A N 1
ATOM 823 C CA . ASP A 1 102 ? 6.144 -6.910 -9.994 1.00 97.38 102 ASP A CA 1
ATOM 824 C C . ASP A 1 102 ? 7.608 -7.388 -10.050 1.00 97.38 102 ASP A C 1
ATOM 826 O O . ASP A 1 102 ? 8.393 -7.231 -9.109 1.00 97.38 102 ASP A O 1
ATOM 830 N N . GLY A 1 103 ? 7.989 -7.995 -11.169 1.00 96.38 103 GLY A N 1
ATOM 831 C CA . GLY A 1 103 ? 9.357 -8.408 -11.422 1.00 96.38 103 GLY A CA 1
ATOM 832 C C . GLY A 1 103 ? 10.261 -7.210 -11.690 1.00 96.38 103 GLY A C 1
ATOM 833 O O . GLY A 1 103 ? 9.823 -6.143 -12.118 1.00 96.38 103 GLY A O 1
ATOM 834 N N . CYS A 1 104 ? 11.561 -7.398 -11.489 1.00 95.75 104 CYS A N 1
ATOM 835 C CA . CYS A 1 104 ? 12.562 -6.451 -11.963 1.00 95.75 104 CYS A CA 1
ATOM 836 C C . CYS A 1 104 ? 13.699 -7.180 -12.668 1.00 95.75 104 CYS A C 1
ATOM 838 O O . CYS A 1 104 ? 14.041 -8.326 -12.368 1.00 95.75 104 CYS A O 1
ATOM 840 N N . SER A 1 105 ? 14.263 -6.510 -13.663 1.00 96.25 105 SER A N 1
ATOM 841 C CA . SER A 1 105 ? 15.276 -7.064 -14.550 1.00 96.25 105 SER A CA 1
ATOM 842 C C . SER A 1 105 ? 16.327 -6.018 -14.874 1.00 96.25 105 SER A C 1
ATOM 844 O O . SER A 1 105 ? 16.060 -4.814 -14.835 1.00 96.25 105 SER A O 1
ATOM 846 N N . VAL A 1 106 ? 17.514 -6.497 -15.224 1.00 96.62 106 VAL A N 1
ATOM 847 C CA . VAL A 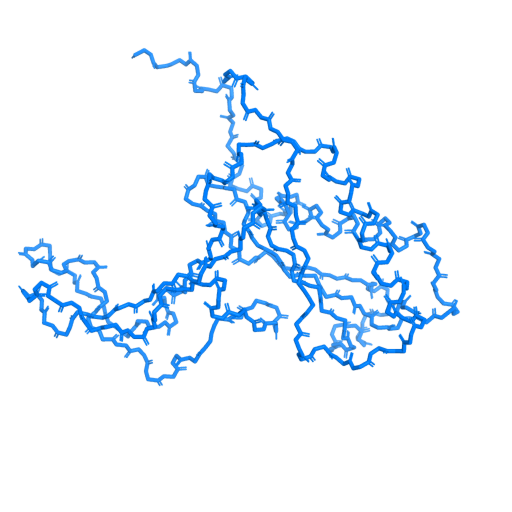1 106 ? 18.619 -5.671 -15.703 1.00 96.62 106 VAL A CA 1
ATOM 848 C C . VAL A 1 106 ? 19.042 -6.114 -17.095 1.00 96.62 106 VAL A C 1
ATOM 850 O O . VAL A 1 106 ? 18.850 -7.263 -17.476 1.00 96.62 106 VAL A O 1
ATOM 853 N N . TYR A 1 107 ? 19.616 -5.194 -17.854 1.00 96.69 107 TYR A N 1
ATOM 854 C CA . TYR A 1 107 ? 20.028 -5.359 -19.240 1.00 96.69 107 TYR A CA 1
ATOM 855 C C . TYR A 1 107 ? 21.531 -5.079 -19.315 1.00 96.69 107 TYR A C 1
ATOM 857 O O . TYR A 1 107 ? 21.921 -3.936 -19.559 1.00 96.69 107 TYR A O 1
ATOM 865 N N . PRO A 1 108 ? 22.395 -6.081 -19.063 1.00 94.25 108 PRO A N 1
ATOM 866 C CA . PRO A 1 108 ? 23.833 -5.858 -18.890 1.00 94.25 108 PRO A CA 1
ATOM 867 C C . PRO A 1 108 ? 24.537 -5.254 -20.110 1.00 94.25 108 PRO A C 1
ATOM 869 O O . PRO A 1 108 ? 25.618 -4.685 -19.974 1.00 94.25 108 PRO A O 1
ATOM 872 N N . ASN A 1 109 ? 23.931 -5.372 -21.292 1.00 94.62 109 ASN A N 1
ATOM 873 C CA . ASN A 1 109 ? 24.449 -4.862 -22.552 1.00 94.62 109 ASN A CA 1
ATOM 874 C C . ASN A 1 109 ? 23.416 -3.914 -23.202 1.00 94.62 109 ASN A C 1
ATOM 876 O O . ASN A 1 109 ? 22.224 -4.235 -23.193 1.00 94.62 109 ASN A O 1
ATOM 880 N N . PRO A 1 110 ? 23.841 -2.766 -23.763 1.00 93.25 110 PRO A N 1
ATOM 881 C CA . PRO A 1 110 ? 22.934 -1.781 -24.357 1.00 93.25 110 PRO A CA 1
ATOM 882 C C . PRO A 1 110 ? 22.160 -2.293 -25.584 1.00 93.25 110 PRO A C 1
ATOM 884 O O . PRO A 1 110 ? 21.032 -1.856 -25.797 1.00 93.25 110 PRO A O 1
ATOM 887 N N . GLU A 1 111 ? 22.720 -3.243 -26.338 1.00 95.00 111 GLU A N 1
ATOM 888 C CA . GLU A 1 111 ? 22.149 -3.761 -27.593 1.00 95.00 111 GLU A CA 1
ATOM 889 C C . GLU A 1 111 ? 21.581 -5.181 -27.478 1.00 95.00 111 GLU A C 1
ATOM 891 O O . GLU A 1 111 ? 20.936 -5.679 -28.398 1.00 95.00 111 GLU A O 1
ATOM 896 N N . HIS A 1 112 ? 21.802 -5.865 -26.353 1.00 91.62 112 HIS A N 1
ATOM 897 C CA . HIS A 1 112 ? 21.333 -7.239 -26.188 1.00 91.62 112 HIS A CA 1
ATOM 898 C C . HIS A 1 112 ? 19.864 -7.277 -25.732 1.00 91.62 112 HIS A C 1
ATOM 900 O O . HIS A 1 112 ? 19.541 -6.705 -24.688 1.00 91.62 112 HIS A O 1
ATOM 906 N N . PRO A 1 113 ? 18.960 -7.981 -26.437 1.00 88.94 113 PRO A N 1
ATOM 907 C CA . PRO A 1 113 ? 17.528 -7.951 -26.131 1.00 88.94 113 PRO A CA 1
ATOM 908 C C . PRO A 1 113 ? 17.164 -8.696 -24.843 1.00 88.94 113 PRO A C 1
ATOM 910 O O . PRO A 1 113 ? 16.150 -8.384 -24.222 1.00 88.94 113 PRO A O 1
ATOM 913 N N . VAL A 1 114 ? 17.965 -9.690 -24.446 1.00 92.81 114 VAL A N 1
ATOM 914 C CA . VAL A 1 114 ? 17.631 -10.574 -23.322 1.00 92.81 114 VAL A CA 1
ATOM 915 C C . VAL A 1 114 ? 18.027 -9.929 -21.991 1.00 92.81 114 VAL A C 1
ATOM 917 O O . VAL A 1 114 ? 19.217 -9.655 -21.795 1.00 92.81 114 VAL A O 1
ATOM 920 N N . PRO A 1 115 ? 17.073 -9.720 -21.066 1.00 95.12 115 PRO A N 1
ATOM 921 C CA . PRO A 1 115 ? 17.372 -9.276 -19.714 1.00 95.12 115 PRO A CA 1
ATOM 922 C C . PRO A 1 115 ? 17.888 -10.405 -18.818 1.00 95.12 115 PRO A C 1
ATOM 924 O O . PRO A 1 115 ? 17.560 -11.577 -18.991 1.00 95.12 115 PRO A O 1
ATOM 927 N N . THR A 1 116 ? 18.601 -10.024 -17.765 1.00 95.44 116 THR A N 1
ATOM 928 C CA . THR A 1 116 ? 18.809 -10.852 -16.577 1.00 95.44 116 THR A CA 1
ATOM 929 C C . THR A 1 116 ? 17.731 -10.520 -15.551 1.00 95.44 116 THR A C 1
ATOM 931 O O . THR A 1 116 ? 17.647 -9.386 -15.069 1.00 95.44 116 THR A O 1
ATOM 934 N N . VAL A 1 117 ? 16.904 -11.507 -15.206 1.00 95.88 117 VAL A N 1
ATOM 935 C CA . VAL A 1 117 ? 15.868 -11.356 -14.177 1.00 95.88 117 VAL A CA 1
ATOM 936 C C . VAL A 1 117 ? 16.536 -11.217 -12.810 1.00 95.88 117 VAL A C 1
ATOM 938 O O . VAL A 1 117 ? 17.254 -12.111 -12.372 1.00 95.88 117 VAL A O 1
ATOM 941 N N . LEU A 1 118 ? 16.299 -10.090 -12.137 1.00 94.81 118 LEU A N 1
ATOM 942 C CA . LEU A 1 118 ? 16.807 -9.828 -10.787 1.00 94.81 118 LEU A CA 1
ATOM 943 C C . LEU A 1 118 ? 15.835 -10.351 -9.722 1.00 94.81 118 LEU A C 1
ATOM 945 O O . LEU A 1 118 ? 16.252 -10.954 -8.729 1.00 94.81 118 LEU A O 1
ATOM 949 N N . ARG A 1 119 ? 14.538 -10.114 -9.932 1.00 96.56 119 ARG A N 1
ATOM 950 C CA . ARG A 1 119 ? 13.439 -10.687 -9.150 1.00 96.56 119 ARG A CA 1
ATOM 951 C C . ARG A 1 119 ? 12.309 -11.091 -10.094 1.00 96.56 119 ARG A C 1
ATOM 953 O O . ARG A 1 119 ? 11.960 -10.291 -10.968 1.00 96.56 119 ARG A O 1
ATOM 960 N N . PRO A 1 120 ? 11.743 -12.298 -9.944 1.00 97.06 120 PRO A N 1
ATOM 961 C CA . PRO A 1 120 ? 10.580 -12.694 -10.721 1.00 97.06 120 PRO A CA 1
ATOM 962 C C . PRO A 1 120 ? 9.361 -11.854 -10.327 1.00 97.06 120 PRO A C 1
ATOM 964 O O . PRO A 1 120 ? 9.310 -11.265 -9.247 1.00 97.06 120 PRO A O 1
ATOM 967 N N . ARG A 1 121 ? 8.375 -11.814 -11.222 1.00 97.56 121 ARG A N 1
ATOM 968 C CA . ARG A 1 121 ? 7.062 -11.232 -10.945 1.00 97.56 121 ARG A CA 1
ATOM 969 C C . ARG A 1 121 ? 6.313 -12.112 -9.948 1.00 97.56 121 ARG A C 1
ATOM 971 O O . ARG A 1 121 ? 6.229 -13.323 -10.153 1.00 97.56 121 ARG A O 1
ATOM 978 N N . GLY A 1 122 ? 5.773 -11.504 -8.896 1.00 98.12 122 GLY A N 1
ATOM 979 C CA . GLY A 1 122 ? 4.914 -12.184 -7.936 1.00 98.12 122 GLY A CA 1
ATOM 980 C C . GLY A 1 122 ? 3.557 -12.573 -8.539 1.00 98.12 122 GLY A C 1
ATOM 981 O O . GLY A 1 122 ? 3.142 -12.024 -9.565 1.00 98.12 122 GLY A O 1
ATOM 982 N N . PRO A 1 123 ? 2.824 -13.513 -7.918 1.00 98.00 123 PRO A N 1
ATOM 983 C CA . PRO A 1 123 ? 1.478 -13.881 -8.342 1.00 98.00 123 PRO A CA 1
ATOM 984 C C . PRO A 1 123 ? 0.468 -12.732 -8.284 1.00 98.00 123 PRO A C 1
ATOM 986 O O . PRO A 1 123 ? -0.566 -12.851 -8.936 1.00 98.00 123 PRO A O 1
AT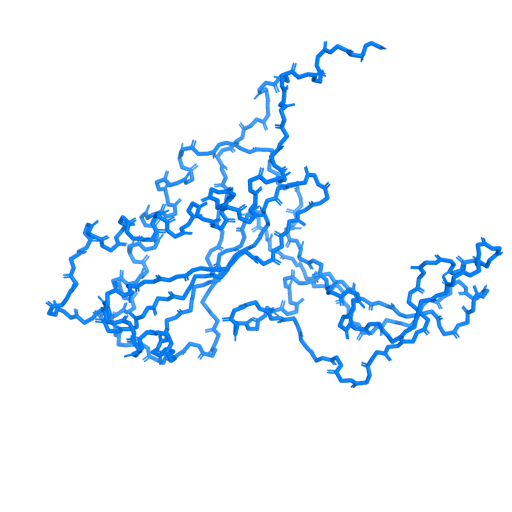OM 989 N N . GLY A 1 124 ? 0.717 -11.666 -7.518 1.00 97.75 124 GLY A N 1
ATOM 990 C CA . GLY A 1 124 ? -0.215 -10.560 -7.317 1.00 97.75 124 GLY A CA 1
ATOM 991 C C . GLY A 1 124 ? -1.405 -10.924 -6.434 1.00 97.75 124 GLY A C 1
ATOM 992 O O . GLY A 1 124 ? -1.707 -12.097 -6.199 1.00 97.75 124 GLY A O 1
ATOM 993 N N . VAL A 1 125 ? -2.113 -9.900 -5.962 1.00 98.12 125 VAL A N 1
ATOM 994 C CA . VAL A 1 125 ? -3.248 -10.061 -5.047 1.00 98.12 125 VAL A CA 1
ATOM 995 C C . VAL A 1 125 ? -4.561 -10.076 -5.839 1.00 98.12 125 VAL A C 1
ATOM 997 O O . VAL A 1 125 ? -4.886 -9.080 -6.492 1.00 98.12 125 VAL A O 1
ATOM 1000 N N . PRO A 1 126 ? -5.329 -11.182 -5.822 1.00 97.25 126 PRO A N 1
ATOM 1001 C CA . PRO A 1 126 ? -6.634 -11.227 -6.465 1.00 97.25 126 PRO A CA 1
ATOM 1002 C C . PRO A 1 126 ? -7.651 -10.398 -5.679 1.00 97.25 126 PRO A C 1
ATOM 1004 O O . PRO A 1 126 ? -7.536 -10.213 -4.466 1.00 97.25 126 PRO A O 1
ATOM 1007 N N . ASP A 1 127 ? -8.680 -9.933 -6.378 1.00 96.12 127 ASP A N 1
ATOM 1008 C CA . ASP A 1 127 ? -9.791 -9.199 -5.777 1.00 96.12 127 ASP A CA 1
ATOM 1009 C C . ASP A 1 127 ? -9.377 -7.994 -4.932 1.00 96.12 127 ASP A C 1
ATOM 1011 O O . ASP A 1 127 ? -9.959 -7.732 -3.881 1.00 96.12 127 ASP A O 1
ATOM 1015 N N . ALA A 1 128 ? -8.361 -7.268 -5.391 1.00 97.88 128 ALA A N 1
ATOM 1016 C CA . ALA A 1 128 ? -7.826 -6.101 -4.717 1.00 97.88 128 ALA A CA 1
ATOM 1017 C C . ALA A 1 128 ? -7.781 -4.911 -5.671 1.00 97.88 128 ALA A C 1
ATOM 1019 O O . ALA A 1 128 ? -7.293 -5.016 -6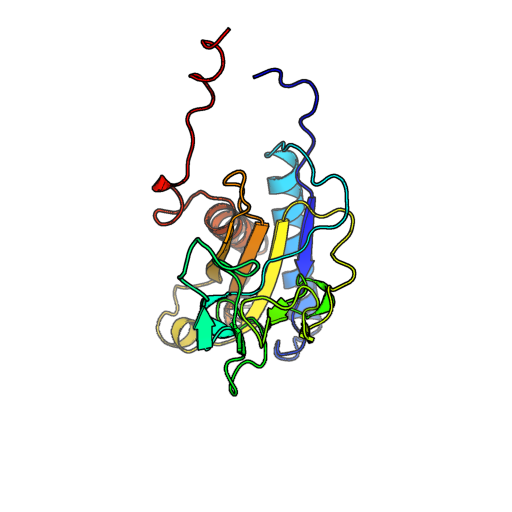.792 1.00 97.88 128 ALA A O 1
ATOM 1020 N N . ASP A 1 129 ? -8.263 -3.774 -5.191 1.00 97.94 129 ASP A N 1
ATOM 1021 C CA . ASP A 1 129 ? -8.099 -2.467 -5.826 1.00 97.94 129 ASP A CA 1
ATOM 1022 C C . ASP A 1 129 ? -7.163 -1.569 -5.000 1.00 97.94 129 ASP A C 1
ATOM 1024 O O . ASP A 1 129 ? -6.624 -0.596 -5.521 1.00 97.94 129 ASP A O 1
ATOM 1028 N N . PHE A 1 130 ? -6.949 -1.924 -3.726 1.00 98.44 130 PHE A N 1
ATOM 1029 C CA . PHE A 1 130 ? -6.020 -1.279 -2.805 1.00 98.44 130 PHE A CA 1
ATOM 1030 C C . PHE A 1 130 ? -5.485 -2.286 -1.771 1.00 98.44 130 PHE A C 1
ATOM 1032 O O . PHE A 1 130 ? -6.245 -3.118 -1.265 1.00 98.44 130 PHE A O 1
ATOM 1039 N N . LEU A 1 131 ? -4.197 -2.196 -1.427 1.00 98.56 131 LEU A N 1
ATOM 1040 C CA . LEU A 1 131 ? -3.559 -2.982 -0.363 1.00 98.56 131 LEU A CA 1
ATOM 1041 C C . LEU A 1 131 ? -3.296 -2.119 0.873 1.00 98.56 131 LEU A C 1
ATOM 1043 O O . LEU A 1 131 ? -2.541 -1.149 0.815 1.00 98.56 131 LEU A O 1
ATOM 1047 N N . LEU A 1 132 ? -3.882 -2.502 2.004 1.00 98.62 132 LEU A N 1
ATOM 1048 C CA . LEU A 1 132 ? -3.646 -1.865 3.292 1.00 98.62 132 LEU A CA 1
ATOM 1049 C C . LEU A 1 132 ? -2.760 -2.759 4.162 1.00 98.62 132 LEU A C 1
ATOM 1051 O O . LEU A 1 132 ? -3.213 -3.786 4.668 1.00 98.62 132 LEU A O 1
ATOM 1055 N N . TYR A 1 133 ? -1.512 -2.352 4.370 1.00 98.19 133 TYR A N 1
ATOM 1056 C CA . TYR A 1 133 ? -0.613 -3.003 5.318 1.00 98.19 133 TYR A CA 1
ATOM 1057 C C . TYR A 1 133 ? -0.877 -2.461 6.721 1.00 98.19 133 TYR A C 1
ATOM 1059 O O . TYR A 1 133 ? -0.699 -1.271 6.965 1.00 98.19 133 TYR A O 1
ATOM 1067 N N . VAL A 1 134 ? -1.308 -3.315 7.645 1.00 97.06 134 VAL A N 1
ATOM 1068 C CA . VAL A 1 134 ? -1.662 -2.924 9.014 1.00 97.06 134 VAL A CA 1
ATOM 1069 C C . VAL A 1 134 ? -0.598 -3.438 9.969 1.00 97.06 134 VAL A C 1
ATOM 1071 O O . VAL A 1 134 ? -0.496 -4.638 10.205 1.00 97.06 134 VAL A O 1
ATOM 1074 N N . PHE A 1 135 ? 0.191 -2.521 10.521 1.00 95.06 135 PHE A N 1
ATOM 1075 C CA . PHE A 1 135 ? 1.316 -2.825 11.398 1.00 95.06 135 PHE A CA 1
ATOM 1076 C C . PHE A 1 135 ? 1.050 -2.321 12.813 1.00 95.06 135 PHE A C 1
ATOM 1078 O O . PHE A 1 135 ? 0.939 -1.122 13.051 1.00 95.06 135 PHE A O 1
ATOM 1085 N N . THR A 1 136 ? 0.947 -3.225 13.784 1.00 93.88 136 THR A N 1
ATOM 1086 C CA . THR A 1 136 ? 0.739 -2.836 15.185 1.00 93.88 136 THR A CA 1
ATOM 1087 C C . THR A 1 136 ? 2.068 -2.793 15.916 1.00 93.88 136 THR A C 1
ATOM 1089 O O . THR A 1 136 ? 2.640 -3.836 16.204 1.00 93.88 136 THR A O 1
ATOM 1092 N N . HIS A 1 137 ? 2.569 -1.606 16.251 1.00 90.06 137 HIS A N 1
ATOM 1093 C CA . HIS A 1 137 ? 3.892 -1.480 16.862 1.00 90.06 137 HIS A CA 1
ATOM 1094 C C . HIS A 1 137 ? 3.985 -0.265 17.788 1.00 90.06 137 HIS A C 1
ATOM 1096 O O . HIS A 1 137 ? 3.413 0.786 17.522 1.00 90.06 137 HIS A O 1
ATOM 1102 N N . ASN A 1 138 ? 4.766 -0.379 18.865 1.00 89.06 138 ASN A N 1
ATOM 1103 C CA . ASN A 1 138 ? 5.138 0.758 19.712 1.00 89.06 138 ASN A CA 1
ATOM 1104 C C . ASN A 1 138 ? 6.395 1.427 19.142 1.00 89.06 138 ASN A C 1
ATOM 1106 O O . ASN A 1 138 ? 7.498 1.276 19.667 1.00 89.06 138 ASN A O 1
ATOM 1110 N N . THR A 1 139 ? 6.245 2.093 17.994 1.00 91.88 139 THR A N 1
ATOM 1111 C CA . THR A 1 139 ? 7.344 2.828 17.345 1.00 91.88 139 THR A CA 1
ATOM 1112 C C . THR A 1 139 ? 7.824 3.996 18.213 1.00 91.88 139 THR A C 1
ATOM 1114 O O . THR A 1 139 ? 7.212 4.341 19.224 1.00 91.88 139 THR A O 1
ATOM 1117 N N . GLU A 1 140 ? 8.942 4.622 17.842 1.00 92.12 140 GLU A N 1
ATOM 1118 C CA . GLU A 1 140 ? 9.402 5.843 18.514 1.00 92.12 140 GLU A CA 1
ATOM 1119 C C . GLU A 1 140 ? 8.340 6.948 18.479 1.00 92.12 140 GLU A C 1
ATOM 1121 O O . GLU A 1 140 ? 8.058 7.527 19.521 1.00 92.12 140 GLU A O 1
ATOM 1126 N N . LYS A 1 141 ? 7.654 7.135 17.342 1.00 92.50 141 LYS A N 1
ATOM 1127 C CA . LYS A 1 141 ? 6.538 8.084 17.215 1.00 92.50 141 LYS A CA 1
ATOM 1128 C C . LYS A 1 141 ? 5.410 7.790 18.209 1.00 92.50 141 LYS A C 1
ATOM 1130 O O . LYS A 1 141 ? 4.979 8.689 18.919 1.00 92.50 141 LYS A O 1
ATOM 1135 N N . CYS A 1 142 ? 5.003 6.525 18.336 1.00 93.31 142 CYS A N 1
ATOM 1136 C CA . CYS A 1 142 ? 3.995 6.117 19.323 1.00 93.31 142 CYS A CA 1
ATOM 1137 C C . CYS A 1 142 ? 4.425 6.377 20.777 1.00 93.31 142 CYS A C 1
ATOM 1139 O O . CYS A 1 142 ? 3.578 6.579 21.643 1.00 93.31 142 CYS A O 1
ATOM 1141 N N . ARG A 1 143 ? 5.732 6.323 21.072 1.00 92.19 143 ARG A N 1
ATOM 1142 C CA . ARG A 1 143 ? 6.268 6.572 22.420 1.00 92.19 143 ARG A CA 1
ATOM 1143 C C . ARG A 1 143 ? 6.451 8.060 22.711 1.00 92.19 143 ARG A C 1
ATOM 1145 O O . ARG A 1 143 ? 6.246 8.470 23.848 1.00 92.19 143 ARG A O 1
ATOM 1152 N N . ALA A 1 144 ? 6.844 8.838 21.708 1.00 92.38 144 ALA A N 1
ATOM 1153 C CA . ALA A 1 144 ? 7.082 10.270 21.829 1.00 92.38 144 ALA A CA 1
ATOM 1154 C C . ALA A 1 144 ? 5.775 11.073 21.921 1.00 92.38 144 ALA A C 1
ATOM 1156 O O . ALA A 1 144 ? 5.711 12.054 22.657 1.00 92.38 144 ALA A O 1
ATOM 1157 N N . GLU A 1 145 ? 4.725 10.643 21.217 1.00 91.12 145 GLU A N 1
ATOM 1158 C CA . GLU A 1 145 ? 3.456 11.367 21.121 1.00 91.12 145 GLU A CA 1
ATOM 1159 C C . GLU A 1 145 ? 2.296 10.496 21.614 1.00 91.12 145 GLU A C 1
ATOM 1161 O O . GLU A 1 145 ? 1.676 9.753 20.856 1.00 91.12 145 GLU A O 1
ATOM 1166 N N . SER A 1 146 ? 1.964 10.600 22.903 1.00 82.56 146 SER A N 1
ATOM 1167 C CA . SER A 1 146 ? 0.924 9.768 23.532 1.00 82.56 146 SER A CA 1
ATOM 1168 C C . SER A 1 146 ? -0.496 10.000 22.994 1.00 82.56 146 SER A C 1
ATOM 1170 O O . SER A 1 146 ? -1.377 9.175 23.236 1.00 82.56 146 SER A O 1
ATOM 1172 N N . SER A 1 147 ? -0.727 11.103 22.274 1.00 88.44 147 SER A N 1
ATOM 1173 C CA . SER A 1 147 ? -1.983 11.408 21.581 1.00 88.44 147 SER A CA 1
ATOM 1174 C C . SER A 1 147 ? -2.115 10.721 20.219 1.00 88.44 147 SER A C 1
ATOM 1176 O O . SER A 1 147 ? -3.218 10.672 19.677 1.00 88.44 147 SER A O 1
ATOM 1178 N N . VAL A 1 148 ? -1.024 10.194 19.651 1.00 92.44 148 VAL A N 1
ATOM 1179 C CA . VAL A 1 148 ? -1.050 9.491 18.364 1.00 92.44 148 VAL A CA 1
ATOM 1180 C C . VAL A 1 148 ? -1.568 8.074 18.579 1.00 92.44 148 VAL A C 1
ATOM 1182 O O . VAL A 1 148 ? -0.917 7.237 19.200 1.00 92.44 148 VAL A O 1
ATOM 1185 N N . LEU A 1 149 ? -2.755 7.799 18.041 1.00 94.81 149 LEU A N 1
ATOM 1186 C CA . LEU A 1 149 ? -3.394 6.483 18.138 1.00 94.81 149 LEU A CA 1
ATOM 1187 C C . LEU A 1 149 ? -2.985 5.553 16.993 1.00 94.81 149 LEU A C 1
ATOM 1189 O O . LEU A 1 149 ? -2.818 4.344 17.186 1.00 94.81 149 LEU A O 1
ATOM 1193 N N . ALA A 1 150 ? -2.829 6.134 15.809 1.00 96.31 150 ALA A N 1
ATOM 1194 C CA . ALA A 1 150 ? -2.360 5.511 14.588 1.00 96.31 150 ALA A CA 1
ATOM 1195 C C . ALA A 1 150 ? -1.792 6.603 13.668 1.00 96.31 150 ALA A C 1
ATOM 1197 O O . ALA A 1 150 ? -1.983 7.792 13.917 1.00 96.31 150 ALA A O 1
ATOM 1198 N N . TYR A 1 151 ? -1.055 6.199 12.643 1.00 96.25 151 TYR A N 1
ATOM 1199 C CA . TYR A 1 151 ? -0.616 7.077 11.565 1.00 96.25 151 TYR A CA 1
ATOM 1200 C C . TYR A 1 151 ? -0.351 6.254 10.311 1.00 96.25 151 TYR A C 1
ATOM 1202 O O . TYR A 1 151 ? -0.161 5.036 10.372 1.00 96.25 151 TYR A O 1
ATOM 1210 N N . THR A 1 152 ? -0.289 6.923 9.169 1.00 96.81 152 THR A N 1
ATOM 1211 C CA . THR A 1 152 ? -0.179 6.257 7.875 1.00 96.81 152 THR A CA 1
ATOM 1212 C C . THR A 1 152 ? 0.914 6.816 6.981 1.00 96.81 152 THR A C 1
ATOM 1214 O O . THR A 1 152 ? 1.440 7.904 7.202 1.00 96.81 152 THR A O 1
ATOM 1217 N N . ALA A 1 153 ? 1.258 6.039 5.955 1.00 95.88 153 ALA A N 1
ATOM 1218 C CA . ALA A 1 153 ? 1.995 6.509 4.796 1.00 95.88 153 ALA A CA 1
ATOM 1219 C C . ALA A 1 153 ? 1.400 5.903 3.528 1.00 95.88 153 ALA A C 1
ATOM 1221 O O . ALA A 1 153 ? 1.098 4.707 3.460 1.00 95.88 153 ALA A O 1
ATOM 1222 N N . HIS A 1 154 ? 1.274 6.734 2.503 1.00 96.88 154 HIS A N 1
ATOM 1223 C CA . HIS A 1 154 ? 1.005 6.270 1.155 1.00 96.88 154 HIS A CA 1
ATOM 1224 C C . HIS A 1 154 ? 2.242 5.554 0.592 1.00 96.88 154 HIS A C 1
ATOM 1226 O O . HIS A 1 154 ? 3.352 6.080 0.665 1.00 96.88 154 HIS A O 1
ATOM 1232 N N . CYS A 1 155 ? 2.053 4.371 0.004 1.00 96.69 155 CYS A N 1
ATOM 1233 C CA . CYS A 1 155 ? 3.159 3.562 -0.510 1.00 96.69 155 CYS A CA 1
ATOM 1234 C C . CYS A 1 155 ? 3.310 3.655 -2.024 1.00 96.69 155 CYS A C 1
ATOM 1236 O O . CYS A 1 155 ? 4.432 3.711 -2.524 1.00 96.69 155 CYS A O 1
ATOM 1238 N N . GLN A 1 156 ? 2.205 3.617 -2.772 1.00 96.50 156 GLN A N 1
ATOM 1239 C CA . GLN A 1 156 ? 2.285 3.610 -4.228 1.00 96.50 156 GLN A CA 1
ATOM 1240 C C . GLN A 1 156 ? 1.006 4.094 -4.897 1.00 96.50 156 GLN A C 1
ATOM 1242 O O . GLN A 1 156 ? -0.095 3.708 -4.509 1.00 96.50 156 GLN A O 1
ATOM 1247 N N . THR A 1 157 ? 1.186 4.869 -5.964 1.00 94.94 157 THR A N 1
ATOM 1248 C CA . THR A 1 157 ? 0.138 5.276 -6.898 1.00 94.94 157 THR A CA 1
ATOM 1249 C C . THR A 1 157 ? 0.333 4.551 -8.230 1.00 94.94 157 THR A C 1
ATOM 1251 O O . THR A 1 157 ? 1.463 4.368 -8.684 1.00 94.94 157 THR A O 1
ATOM 1254 N N . GLY A 1 158 ? -0.761 4.131 -8.856 1.00 91.31 158 GLY A N 1
ATOM 1255 C CA . GLY A 1 158 ? -0.779 3.563 -10.197 1.00 91.31 158 GLY A CA 1
ATOM 1256 C C . GLY A 1 158 ? -0.539 4.614 -11.277 1.00 91.31 158 GLY A C 1
ATOM 1257 O O . GLY A 1 158 ? -0.597 5.820 -11.036 1.00 91.31 158 GLY A O 1
ATOM 1258 N N . SER A 1 159 ? -0.310 4.158 -12.507 1.00 88.38 159 SER A N 1
ATOM 1259 C CA . SER A 1 159 ? -0.102 5.040 -13.665 1.00 88.38 159 SER A CA 1
ATOM 1260 C C . SER A 1 159 ? -1.327 5.899 -14.008 1.00 88.38 159 SER A C 1
ATOM 1262 O O . SER A 1 159 ? -1.194 6.967 -14.603 1.00 88.38 159 SER A O 1
ATOM 1264 N N . ASP A 1 160 ? -2.524 5.469 -13.606 1.00 86.44 160 ASP A N 1
ATOM 1265 C CA . ASP A 1 160 ? -3.763 6.233 -13.745 1.00 86.44 160 ASP A CA 1
ATOM 1266 C C . ASP A 1 160 ? -3.912 7.343 -12.684 1.00 86.44 160 ASP A C 1
ATOM 1268 O O . ASP A 1 160 ? -4.754 8.232 -12.845 1.00 86.44 160 ASP A O 1
ATOM 1272 N N . GLY A 1 161 ? -3.049 7.367 -11.663 1.00 87.88 161 GLY A N 1
ATOM 1273 C CA . GLY A 1 161 ? -3.110 8.290 -10.528 1.00 87.88 161 GLY A CA 1
ATOM 1274 C C . GLY A 1 161 ? -3.880 7.741 -9.322 1.00 87.88 161 GLY A C 1
ATOM 1275 O O . GLY A 1 161 ? -4.078 8.467 -8.351 1.00 87.88 161 GLY A O 1
ATOM 1276 N N . ARG A 1 162 ? -4.320 6.477 -9.352 1.00 90.44 162 ARG A N 1
ATOM 1277 C CA . ARG A 1 162 ? -5.040 5.838 -8.244 1.00 90.44 162 ARG A CA 1
ATOM 1278 C C . ARG A 1 162 ? -4.070 5.353 -7.159 1.00 90.44 162 ARG A C 1
ATOM 1280 O O . ARG A 1 162 ? -3.127 4.638 -7.495 1.00 90.44 162 ARG A O 1
ATOM 1287 N N . PRO A 1 163 ? -4.293 5.647 -5.868 1.00 95.69 163 PRO A N 1
ATOM 1288 C CA . PRO A 1 163 ? -3.564 4.985 -4.787 1.00 95.69 163 PRO A CA 1
ATOM 1289 C C . PRO A 1 163 ? -3.769 3.466 -4.843 1.00 95.69 163 PRO A C 1
ATOM 1291 O O . PRO A 1 163 ? -4.899 3.003 -4.966 1.00 95.69 163 PRO A O 1
ATOM 1294 N N . LEU A 1 164 ? -2.686 2.694 -4.771 1.00 97.19 164 LEU A N 1
ATOM 1295 C CA . LEU A 1 164 ? -2.700 1.227 -4.851 1.00 97.19 164 LEU A CA 1
ATOM 1296 C C . LEU A 1 164 ? -2.324 0.561 -3.529 1.00 97.19 164 LEU A C 1
ATOM 1298 O O . LEU A 1 164 ? -2.725 -0.576 -3.283 1.00 97.19 164 LEU A O 1
ATOM 1302 N N . ALA A 1 165 ? -1.536 1.237 -2.692 1.00 98.31 165 ALA A N 1
ATOM 1303 C CA . ALA A 1 165 ? -1.137 0.705 -1.400 1.00 98.31 165 ALA A CA 1
ATOM 1304 C C . ALA A 1 165 ? -0.820 1.792 -0.374 1.00 98.31 165 ALA A C 1
ATOM 1306 O O . ALA A 1 165 ? -0.305 2.862 -0.714 1.00 98.31 165 ALA A O 1
ATOM 1307 N N . GLY A 1 166 ? -1.051 1.460 0.892 1.00 98.06 166 GLY A N 1
ATOM 1308 C CA . GLY A 1 166 ? -0.690 2.271 2.048 1.00 98.06 166 GLY A CA 1
ATOM 1309 C C . GLY A 1 166 ? -0.344 1.403 3.252 1.00 98.06 166 GLY A C 1
ATOM 1310 O O . GLY A 1 166 ? -0.846 0.286 3.385 1.00 98.06 166 GLY A O 1
ATOM 1311 N N . THR A 1 167 ? 0.490 1.937 4.137 1.00 97.94 167 THR A N 1
ATOM 1312 C CA . THR A 1 167 ? 0.777 1.337 5.441 1.00 97.94 167 THR A CA 1
ATOM 1313 C C . THR A 1 167 ? 0.088 2.154 6.521 1.00 97.94 167 THR A C 1
ATOM 1315 O O . THR A 1 167 ? 0.233 3.374 6.561 1.00 97.94 167 THR A O 1
ATOM 1318 N N . MET A 1 168 ? -0.619 1.475 7.417 1.00 97.31 168 MET A N 1
ATOM 1319 C CA . MET A 1 168 ? -1.176 2.020 8.645 1.00 97.31 168 MET A CA 1
ATOM 1320 C C . MET A 1 168 ? -0.443 1.417 9.833 1.00 97.31 168 MET A C 1
ATOM 1322 O O . MET A 1 168 ? -0.476 0.205 10.046 1.00 97.31 168 MET A O 1
ATOM 1326 N N . VAL A 1 169 ? 0.202 2.273 10.618 1.00 96.75 169 VAL A N 1
ATOM 1327 C CA . VAL A 1 169 ? 0.808 1.892 11.887 1.00 96.75 169 VAL A CA 1
ATOM 1328 C C . VAL A 1 169 ? -0.161 2.219 13.008 1.00 96.75 169 VAL A C 1
ATOM 1330 O O . VAL A 1 169 ? -0.542 3.372 13.189 1.00 96.75 169 VAL A O 1
ATOM 1333 N N . ILE A 1 170 ? -0.540 1.206 13.778 1.00 95.75 170 ILE A N 1
ATOM 1334 C CA . ILE A 1 170 ? -1.401 1.341 14.954 1.00 95.75 170 ILE A CA 1
ATOM 1335 C C . ILE A 1 170 ? -0.521 1.241 16.193 1.00 95.75 170 ILE A C 1
ATOM 1337 O O . ILE A 1 170 ? 0.178 0.243 16.392 1.00 95.75 170 ILE A O 1
ATOM 1341 N N . CYS A 1 171 ? -0.566 2.264 17.043 1.00 94.81 171 CYS A N 1
ATOM 1342 C CA . CYS A 1 171 ? 0.166 2.248 18.300 1.00 94.81 171 CYS A CA 1
ATOM 1343 C C . CYS A 1 171 ? -0.461 1.203 19.229 1.00 94.81 171 CYS A C 1
ATOM 1345 O O . CYS A 1 171 ? -1.650 1.270 19.536 1.00 94.81 171 CYS A O 1
ATOM 134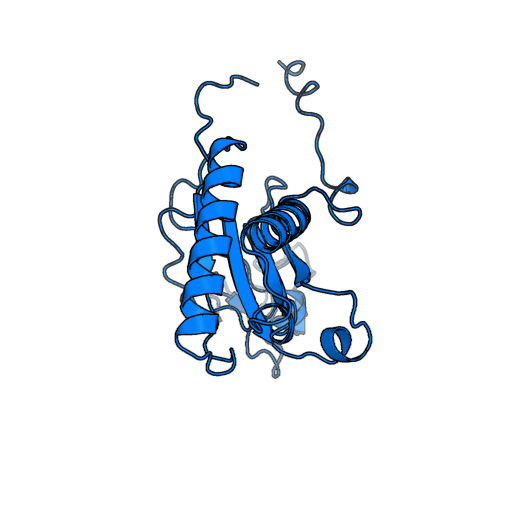7 N N . ARG A 1 172 ? 0.323 0.213 19.677 1.00 92.69 172 ARG A N 1
ATOM 1348 C CA . ARG A 1 172 ? -0.201 -0.932 20.448 1.00 92.69 172 ARG A CA 1
ATOM 1349 C C . ARG A 1 172 ? -0.882 -0.493 21.746 1.00 92.69 172 ARG A C 1
ATOM 1351 O O . ARG A 1 172 ? -1.879 -1.085 22.140 1.00 92.69 172 ARG A O 1
ATOM 1358 N N . GLU A 1 173 ? -0.392 0.577 22.372 1.00 90.00 173 GLU A N 1
ATOM 1359 C CA . GLU A 1 173 ? -1.008 1.179 23.565 1.00 90.00 173 GLU A CA 1
ATOM 1360 C C . GLU A 1 173 ? -2.485 1.571 23.368 1.00 90.00 173 GLU A C 1
ATOM 1362 O O . GLU A 1 173 ? -3.244 1.562 24.335 1.00 90.00 173 GLU A O 1
ATOM 1367 N N . THR A 1 174 ? -2.916 1.856 22.134 1.00 90.25 174 THR A N 1
ATOM 1368 C CA . THR A 1 174 ? -4.317 2.148 21.779 1.00 90.25 174 THR A CA 1
ATOM 1369 C C . THR A 1 174 ? -5.231 0.927 21.933 1.00 90.25 174 THR A C 1
ATOM 1371 O O . THR A 1 174 ? -6.428 1.075 22.166 1.00 90.25 174 THR A O 1
ATOM 1374 N N . LEU A 1 175 ? -4.686 -0.290 21.820 1.00 91.25 175 LEU A N 1
ATOM 1375 C CA . LEU A 1 175 ? -5.442 -1.544 21.930 1.00 91.25 175 LEU A CA 1
ATOM 1376 C C . LEU A 1 175 ? -5.601 -2.027 23.381 1.00 91.25 175 LEU A C 1
ATOM 1378 O O . LEU A 1 175 ? -6.328 -2.993 23.637 1.00 91.25 175 LEU A O 1
ATOM 1382 N N . LYS A 1 176 ? -4.949 -1.363 24.344 1.00 88.44 176 LYS A N 1
ATOM 1383 C CA . LYS A 1 176 ? -5.102 -1.677 25.767 1.00 88.44 176 LYS A CA 1
ATOM 1384 C C . LYS A 1 176 ? -6.496 -1.299 26.255 1.00 88.44 176 LYS A C 1
ATOM 1386 O O . LYS A 1 176 ? -7.027 -0.240 25.916 1.00 88.44 176 LYS A O 1
ATOM 1391 N N . LYS A 1 177 ? -7.088 -2.174 27.069 1.00 80.31 177 LYS A N 1
ATOM 1392 C CA . LYS A 1 177 ? -8.496 -2.103 27.486 1.00 80.31 177 LYS A CA 1
ATOM 1393 C C . LYS A 1 177 ? -8.858 -0.769 28.146 1.00 80.31 177 LYS A C 1
ATOM 1395 O O . LYS A 1 177 ? -9.973 -0.297 27.979 1.00 80.31 177 LYS A O 1
ATOM 1400 N N . GLU A 1 178 ? -7.915 -0.147 28.845 1.00 84.25 178 GLU A N 1
ATOM 1401 C CA . GLU A 1 178 ? -8.101 1.113 29.570 1.00 84.25 178 GLU A CA 1
ATOM 1402 C C . GLU A 1 178 ? -8.249 2.325 28.637 1.00 84.25 178 GLU A C 1
ATOM 1404 O O . GLU A 1 178 ? -8.808 3.344 29.034 1.00 84.25 178 GLU A O 1
ATOM 1409 N N . ARG A 1 179 ? -7.734 2.231 27.405 1.00 78.31 179 ARG A N 1
ATOM 1410 C CA . ARG A 1 179 ? -7.763 3.307 26.399 1.00 78.31 179 ARG A CA 1
ATOM 1411 C C . ARG A 1 179 ? -8.692 3.017 25.229 1.00 78.31 179 ARG A C 1
ATOM 1413 O O . ARG A 1 179 ? -9.007 3.919 24.454 1.00 78.31 179 ARG A O 1
ATOM 1420 N N . TYR A 1 180 ? -9.115 1.768 25.097 1.00 87.25 180 TYR A N 1
ATOM 1421 C CA . TYR A 1 180 ? -9.856 1.301 23.946 1.00 87.25 180 TYR A CA 1
ATOM 1422 C C . TYR A 1 180 ? -11.355 1.593 24.062 1.00 87.25 180 TYR A C 1
ATOM 1424 O O . TYR A 1 180 ? -12.053 1.033 24.906 1.00 87.25 180 TYR A O 1
ATOM 1432 N N . THR A 1 181 ? -11.866 2.371 23.109 1.00 92.50 181 THR A N 1
ATOM 1433 C CA . THR A 1 181 ? -13.298 2.451 22.807 1.00 92.50 181 THR A CA 1
ATOM 1434 C C . THR A 1 181 ? -13.500 2.035 21.361 1.00 92.50 181 THR A C 1
ATOM 1436 O O . THR A 1 181 ? -12.966 2.682 20.461 1.00 92.50 181 THR A O 1
ATOM 1439 N N . TYR A 1 182 ? -14.309 0.998 21.131 1.00 94.44 182 TYR A N 1
ATOM 1440 C CA . TYR A 1 182 ? -14.507 0.403 19.804 1.00 94.44 182 TYR A CA 1
ATOM 1441 C C . TYR A 1 182 ? -14.853 1.448 18.731 1.00 94.44 182 TYR A C 1
ATOM 1443 O O . TYR A 1 182 ? -14.138 1.597 17.747 1.00 94.44 182 TYR A O 1
ATOM 1451 N N . GLN A 1 183 ? -15.880 2.262 18.985 1.00 95.50 183 GLN A N 1
ATOM 1452 C CA . GLN A 1 183 ? -16.350 3.295 18.056 1.00 95.50 183 GLN A CA 1
ATOM 1453 C C . GLN A 1 183 ? -15.331 4.415 17.807 1.00 95.50 183 GLN A C 1
ATOM 1455 O O . GLN A 1 183 ? -15.267 4.970 16.713 1.00 95.50 183 GLN A O 1
ATOM 1460 N N . HIS A 1 184 ? -14.517 4.759 18.808 1.00 94.38 184 HIS A N 1
ATOM 1461 C CA . HIS A 1 184 ? -13.441 5.727 18.610 1.00 94.38 184 HIS A CA 1
ATOM 1462 C C . HIS A 1 184 ? -12.363 5.132 17.703 1.00 94.38 184 HIS A C 1
ATOM 1464 O O . HIS A 1 184 ? -11.945 5.773 16.745 1.00 94.38 184 HIS A O 1
ATOM 1470 N N . PHE A 1 185 ? -11.980 3.883 17.957 1.00 96.19 185 PHE A N 1
ATOM 1471 C CA . PHE A 1 185 ? -10.942 3.214 17.193 1.00 96.19 185 PHE A CA 1
ATOM 1472 C C . PHE A 1 185 ? -11.350 2.961 15.736 1.00 96.19 185 PHE A C 1
ATOM 1474 O O . PHE A 1 185 ? -10.551 3.229 14.845 1.00 96.19 185 PHE A O 1
ATOM 1481 N N . VAL A 1 186 ? -12.599 2.558 15.468 1.00 98.00 186 VAL A N 1
ATOM 1482 C CA . VAL A 1 186 ? -13.141 2.467 14.095 1.00 98.00 186 VAL A CA 1
ATOM 1483 C C . VAL A 1 186 ? -12.990 3.806 13.367 1.00 98.00 186 VAL A C 1
ATOM 1485 O O . VAL A 1 186 ? -12.426 3.852 12.277 1.00 98.00 186 VAL A O 1
ATOM 1488 N N . LYS A 1 187 ? -13.390 4.921 13.995 1.00 97.69 187 LYS A N 1
ATOM 1489 C CA . LYS A 1 187 ? -13.245 6.264 13.407 1.00 97.69 187 LYS A CA 1
ATOM 1490 C C . LYS A 1 187 ? -11.789 6.653 13.162 1.00 97.69 187 LYS A C 1
ATOM 1492 O O . LYS A 1 187 ? -11.498 7.261 12.135 1.00 97.69 187 LYS A O 1
ATOM 1497 N N . THR A 1 188 ? -10.877 6.294 14.066 1.00 97.06 188 THR A N 1
ATOM 1498 C CA . THR A 1 188 ? -9.434 6.479 13.858 1.00 97.06 188 THR A CA 1
ATOM 1499 C C . THR A 1 188 ? -8.953 5.696 12.639 1.00 97.06 188 THR A C 1
ATOM 1501 O O . THR A 1 188 ? -8.263 6.257 11.794 1.00 97.06 188 THR A O 1
ATOM 1504 N N . VAL A 1 189 ? -9.346 4.427 12.496 1.00 98.12 189 VAL A N 1
ATOM 1505 C CA . VAL A 1 189 ? -8.959 3.616 11.334 1.00 98.12 189 VAL A CA 1
ATOM 1506 C C . VAL A 1 189 ? -9.535 4.198 10.043 1.00 98.12 189 VAL A C 1
ATOM 1508 O O . VAL A 1 189 ? -8.814 4.286 9.056 1.00 98.12 189 VAL A O 1
ATOM 1511 N N . ILE A 1 190 ? -10.792 4.649 10.036 1.00 98.56 190 ILE A N 1
ATOM 1512 C CA . ILE A 1 190 ? -11.404 5.310 8.871 1.00 98.56 190 ILE A CA 1
ATOM 1513 C C . ILE A 1 190 ? -10.628 6.576 8.491 1.00 98.56 190 ILE A C 1
ATOM 1515 O O . ILE A 1 190 ? -10.312 6.770 7.318 1.00 98.56 190 ILE A O 1
ATOM 1519 N N . HIS A 1 191 ? -10.296 7.421 9.472 1.00 97.75 191 HIS A N 1
ATOM 1520 C CA . HIS A 1 191 ? -9.514 8.641 9.264 1.00 97.75 191 HIS A CA 1
ATOM 1521 C C . HIS A 1 191 ? -8.175 8.343 8.578 1.00 97.75 191 HIS A C 1
ATOM 1523 O O . HIS A 1 191 ? -7.867 8.905 7.527 1.00 97.75 191 HIS A O 1
ATOM 1529 N N . GLU A 1 192 ? -7.422 7.396 9.131 1.00 98.06 192 GLU A N 1
ATOM 1530 C CA . GLU A 1 192 ? -6.136 6.976 8.584 1.00 98.06 192 GLU A CA 1
ATOM 1531 C C . GLU A 1 192 ? -6.277 6.302 7.208 1.00 98.06 192 GLU A C 1
ATOM 1533 O O . GLU A 1 192 ? -5.477 6.528 6.299 1.00 98.06 192 GLU A O 1
ATOM 1538 N N . LEU A 1 193 ? -7.332 5.513 7.001 1.00 98.19 193 LEU A N 1
ATOM 1539 C CA . LEU A 1 193 ? -7.614 4.883 5.715 1.00 98.19 193 LEU A CA 1
ATOM 1540 C C . LEU A 1 193 ? -7.871 5.930 4.620 1.00 98.19 193 LEU A C 1
ATOM 1542 O O . LEU A 1 193 ? -7.356 5.798 3.510 1.00 98.19 193 LEU A O 1
ATOM 1546 N N . PHE A 1 194 ? -8.592 7.012 4.921 1.00 97.88 194 PHE A N 1
ATOM 1547 C CA . PHE A 1 194 ? -8.793 8.099 3.962 1.00 97.88 194 PHE A CA 1
ATOM 1548 C C . PHE A 1 194 ? -7.487 8.811 3.587 1.00 97.88 194 PHE A C 1
ATOM 1550 O O . PHE A 1 194 ? -7.310 9.161 2.415 1.00 97.88 194 PHE A O 1
ATOM 1557 N N . HIS A 1 195 ? -6.540 8.968 4.517 1.00 97.00 195 HIS A N 1
ATOM 1558 C CA . HIS A 1 195 ? -5.232 9.548 4.201 1.00 97.00 195 HIS A CA 1
ATOM 1559 C C . HIS A 1 195 ? -4.489 8.765 3.116 1.00 97.00 195 HIS A C 1
ATOM 1561 O O . HIS A 1 195 ? -3.996 9.366 2.157 1.00 97.00 195 HIS A O 1
ATOM 1567 N N . VAL A 1 196 ? -4.461 7.433 3.207 1.00 96.94 196 VAL A N 1
ATOM 1568 C CA . VAL A 1 196 ? -3.779 6.591 2.206 1.00 96.94 196 VAL A CA 1
ATOM 1569 C C . VAL A 1 196 ? -4.577 6.398 0.918 1.00 96.94 196 VAL A C 1
ATOM 1571 O O . VAL A 1 196 ? -3.996 6.056 -0.111 1.00 96.94 196 VAL A O 1
ATOM 1574 N N . LEU A 1 197 ? -5.885 6.662 0.946 1.00 96.38 197 LEU A N 1
ATOM 1575 C CA . LEU A 1 197 ? -6.764 6.632 -0.226 1.00 96.38 197 LEU A CA 1
ATOM 1576 C C . LEU A 1 197 ? -6.788 7.945 -1.023 1.00 96.38 197 LEU A C 1
ATOM 1578 O O . LEU A 1 197 ? -7.516 8.035 -2.010 1.00 96.38 197 LEU A O 1
ATOM 1582 N N . GLY A 1 198 ? -5.993 8.949 -0.644 1.00 92.75 198 GLY A N 1
ATOM 1583 C CA . GLY A 1 198 ? -5.850 10.187 -1.420 1.00 92.75 198 GLY A CA 1
ATOM 1584 C C . GLY A 1 198 ? -6.265 11.463 -0.700 1.00 92.75 198 GLY A C 1
ATOM 1585 O O . GLY A 1 198 ? -6.001 12.545 -1.220 1.00 92.75 198 GLY A O 1
ATOM 1586 N N . PHE A 1 199 ? -6.870 11.375 0.487 1.00 93.31 199 PHE A N 1
ATOM 1587 C CA . PHE A 1 199 ? -7.305 12.536 1.272 1.00 93.31 199 PHE A CA 1
ATOM 1588 C C . PHE A 1 199 ? -6.181 13.006 2.202 1.00 93.31 199 PHE A C 1
ATOM 1590 O O . PHE A 1 199 ? -6.313 13.053 3.425 1.00 93.31 199 PHE A O 1
ATOM 1597 N N . SER A 1 200 ? -5.034 13.325 1.611 1.00 90.44 200 SER A N 1
ATOM 1598 C CA . SER A 1 200 ? -3.857 13.836 2.309 1.00 90.44 200 SER A CA 1
ATOM 1599 C C . SER A 1 200 ? -3.244 14.991 1.525 1.00 90.44 200 SER A C 1
ATOM 1601 O O . SER A 1 200 ? -3.410 15.099 0.308 1.00 90.44 200 SER A O 1
ATOM 1603 N N . LYS A 1 201 ? -2.507 15.867 2.217 1.00 88.25 201 LYS A N 1
ATOM 1604 C CA . LYS A 1 201 ? -1.800 16.982 1.563 1.00 88.25 201 LYS A CA 1
ATOM 1605 C C . LYS A 1 201 ? -0.820 16.489 0.496 1.00 88.25 201 LYS A C 1
ATOM 1607 O O . LYS A 1 201 ? -0.671 17.139 -0.529 1.00 88.25 201 LYS A O 1
ATOM 1612 N N . GLU A 1 202 ? -0.187 15.342 0.739 1.00 84.50 202 GLU A N 1
ATOM 1613 C CA . GLU A 1 202 ? 0.798 14.730 -0.159 1.00 84.50 202 GLU A CA 1
ATOM 1614 C C . GLU A 1 202 ? 0.182 14.253 -1.475 1.00 84.50 202 GLU A C 1
ATOM 1616 O O . GLU A 1 202 ? 0.831 14.310 -2.515 1.00 84.50 202 GLU A O 1
ATOM 1621 N N . LEU A 1 203 ? -1.068 13.787 -1.435 1.00 87.06 203 LEU A N 1
ATOM 1622 C CA . LEU A 1 203 ? -1.742 13.228 -2.604 1.00 87.06 203 LEU A CA 1
ATOM 1623 C C . LEU A 1 203 ? -2.659 14.227 -3.302 1.00 87.06 203 LEU A C 1
ATOM 1625 O O . LEU A 1 203 ? -3.053 13.972 -4.436 1.00 87.06 203 LEU A O 1
ATOM 1629 N N . LEU A 1 204 ? -2.965 15.367 -2.676 1.00 88.00 204 LEU A N 1
ATOM 1630 C CA . LEU A 1 204 ? -3.876 16.370 -3.227 1.00 88.00 204 LEU A CA 1
ATOM 1631 C C . LEU A 1 204 ? -3.442 16.873 -4.613 1.00 88.00 204 LEU A C 1
ATOM 1633 O O . LEU A 1 204 ? -4.284 17.060 -5.485 1.00 88.00 204 LEU A O 1
ATOM 1637 N N . SER A 1 205 ? -2.138 17.040 -4.852 1.00 86.81 205 SER A N 1
ATOM 1638 C CA . SER A 1 205 ? -1.605 17.467 -6.156 1.00 86.81 205 SER A CA 1
ATOM 1639 C C . SER A 1 205 ? -1.806 16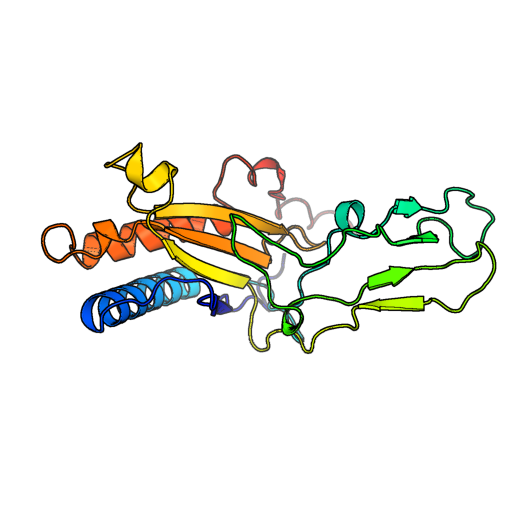.438 -7.275 1.00 86.81 205 SER A C 1
ATOM 1641 O O . SER A 1 205 ? -1.747 16.801 -8.448 1.00 86.81 205 SER A O 1
ATOM 1643 N N . ASN A 1 206 ? -2.065 15.172 -6.935 1.00 85.19 206 ASN A N 1
ATOM 1644 C CA . ASN A 1 206 ? -2.314 14.100 -7.901 1.00 85.19 206 ASN A CA 1
ATOM 1645 C C . ASN A 1 206 ? -3.789 14.013 -8.322 1.00 85.19 206 ASN A C 1
ATOM 1647 O O . ASN A 1 206 ? -4.125 13.226 -9.212 1.00 85.19 206 ASN A O 1
ATOM 1651 N N . TRP A 1 207 ? -4.681 14.782 -7.686 1.00 88.00 207 TRP A N 1
ATOM 1652 C CA . TRP A 1 207 ? -6.101 14.777 -8.022 1.00 88.00 207 TRP A CA 1
ATOM 1653 C C . TRP A 1 207 ? -6.319 15.352 -9.420 1.00 88.00 207 TRP A C 1
ATOM 1655 O O . TRP A 1 207 ? -5.768 16.387 -9.791 1.00 88.00 207 TRP A O 1
ATOM 1665 N N . LYS A 1 208 ? -7.150 14.665 -10.204 1.00 85.06 208 LYS A N 1
ATOM 1666 C CA . LYS A 1 208 ? -7.500 15.060 -11.568 1.00 85.06 208 LYS A CA 1
ATOM 1667 C C . LYS A 1 208 ? -8.949 15.506 -11.605 1.00 85.06 208 LYS A C 1
ATOM 1669 O O . LYS A 1 208 ? -9.831 14.787 -11.130 1.00 85.06 208 LYS A O 1
ATOM 1674 N N . ASP A 1 209 ? -9.195 16.648 -12.233 1.00 82.38 209 ASP A N 1
ATOM 1675 C CA . ASP A 1 209 ? -10.556 17.065 -12.531 1.00 82.38 209 ASP A CA 1
ATOM 1676 C C . ASP A 1 209 ? -11.121 16.201 -13.668 1.00 82.38 209 ASP A C 1
ATOM 1678 O O . ASP A 1 209 ? -10.680 16.253 -14.820 1.00 82.38 209 ASP A O 1
ATOM 1682 N N . CYS A 1 210 ? -12.096 15.358 -13.331 1.00 72.94 210 CYS A N 1
ATOM 1683 C CA . CYS A 1 210 ? -12.738 14.461 -14.285 1.00 72.94 210 CYS A CA 1
ATOM 1684 C C . CYS A 1 210 ? -13.834 15.150 -15.122 1.00 72.94 210 CYS A C 1
ATOM 1686 O O . CYS A 1 210 ? -14.416 14.495 -15.990 1.00 72.94 210 CYS A O 1
ATOM 1688 N N . THR A 1 211 ? -14.120 16.440 -14.899 1.00 67.31 211 THR A N 1
ATOM 1689 C CA . THR A 1 211 ? -15.129 17.200 -15.660 1.00 67.31 211 THR A CA 1
ATOM 1690 C C . THR A 1 211 ? -14.623 17.691 -17.023 1.00 67.31 211 THR A C 1
ATOM 1692 O O . THR A 1 211 ? -15.421 17.883 -17.936 1.00 67.31 211 THR A O 1
ATOM 1695 N N . VAL A 1 212 ? -13.304 17.796 -17.223 1.00 51.50 212 VAL A N 1
ATOM 1696 C CA . VAL A 1 212 ? -12.707 18.382 -18.445 1.00 51.50 212 VAL A CA 1
ATOM 1697 C C . VAL A 1 212 ? -12.501 17.358 -19.577 1.00 51.50 212 VAL A C 1
ATOM 1699 O O . VAL A 1 212 ? -12.318 17.716 -20.735 1.00 51.50 212 VAL A O 1
ATOM 1702 N N . SER A 1 213 ? -12.608 16.056 -19.294 1.00 49.44 213 SER A N 1
ATOM 1703 C CA . SER A 1 213 ? -12.372 14.983 -20.284 1.00 49.44 213 SER A CA 1
ATOM 1704 C C . SER A 1 213 ? -13.588 14.634 -21.163 1.00 49.44 213 SER A C 1
ATOM 1706 O O . SER A 1 213 ? -13.565 13.636 -21.878 1.00 49.44 213 SER A O 1
ATOM 1708 N N . SER A 1 214 ? -14.647 15.450 -21.143 1.00 45.81 214 SER A N 1
ATOM 1709 C CA . SER A 1 214 ? -15.786 15.360 -22.077 1.00 45.81 214 SER A CA 1
ATOM 1710 C C . SER A 1 214 ? -15.727 16.357 -23.246 1.00 45.81 214 SER A C 1
ATOM 1712 O O . SER A 1 214 ? -16.710 16.476 -23.971 1.00 45.81 214 SER A O 1
ATOM 1714 N N . GLN A 1 215 ? -14.608 17.062 -23.456 1.00 39.22 215 GLN A N 1
ATOM 1715 C CA . GLN A 1 215 ? -14.428 17.996 -24.582 1.00 39.22 215 GLN A CA 1
ATOM 1716 C C . GLN A 1 215 ? -13.155 17.733 -25.400 1.00 39.22 215 GLN A C 1
ATOM 1718 O O . GLN A 1 215 ? -12.346 18.624 -25.636 1.00 39.22 215 GLN A O 1
ATOM 1723 N N . SER A 1 216 ? -12.989 16.509 -25.887 1.00 36.06 216 SER A N 1
ATOM 1724 C CA . SER A 1 216 ? -12.097 16.253 -27.020 1.00 36.06 216 SER A CA 1
ATOM 1725 C C . SER A 1 216 ? -12.682 15.119 -27.856 1.00 36.06 216 SER A C 1
ATOM 1727 O O . SER A 1 216 ? -12.477 13.946 -27.536 1.00 36.06 216 SER A O 1
ATOM 1729 N N . ASN A 1 217 ? -13.481 15.516 -28.852 1.00 35.44 217 ASN A N 1
ATOM 1730 C CA . ASN A 1 217 ? -13.755 14.727 -30.055 1.00 35.44 217 ASN A CA 1
ATOM 1731 C C . ASN A 1 217 ? -12.462 14.537 -30.848 1.00 35.44 217 ASN A C 1
ATOM 1733 O O . ASN A 1 217 ? -11.675 15.511 -30.892 1.00 35.44 217 ASN A O 1
#

Secondary structure (DSSP, 8-state):
---TT-EE--EEEE--TTSPPPPHHHHHHHHHHHHHHHHHHHHH-EE---SS-B-BPP-HHHHEEEE---TTSTTTTSEEEE-TT---EEETTEEEPGGGBPPEEE-SSSS--PPEEEEPPP--BTT-SEEEEEEE---HHHHH-TT--EEEEEEEE-TTS-EEEEEEEEPGGGGSTTT--HHHHHHHHHHHHHHHTT-SHHHHTT---TTGGGS--

Radius of gyration: 20.13 Å; chains: 1; bounding box: 46×32×60 Å

GO terms:
  GO:0007368 determination of left/right symmetry (P, IMP)

Foldseek 3Di:
DDPVQWAQAQEDEDEFPPAPDDDPLLVVLVCVLLVVLSVVNSVVDTDNADPFFAADEDDCVQFAPDAACDPVFPRHRARQDTDPPRDADDDPRGTDDQLRHAWHWHNVDRHDPDTHTPRHGHVHHPRHQAYEHEHEDQDPCCVVDVPDQKAKDQRDADPVLWRHYMYIYGHSVCSDPVNDDSVVSSVVSNVRVVCNRQPHPVRVVSDDDPPPVVPDD

pLDDT: mean 91.84, std 10.78, range [35.44, 98.62]

InterPro domains:
  IPR001577 Peptidase M8, leishmanolysin [PF01457] (177-420)
  IPR001577 Peptidase M8, leishmanolysin [PF01457] (421-526)
  IPR001577 Peptidase M8, leishmanolysin [PTHR10942] (75-556)